Protein AF-A0A7C3DYA8-F1 (afdb_monomer_lite)

Secondary structure (DSSP, 8-state):
-HHHHHHHHHHHHHHHHHHHTT-HHHHHHHHHHHHHHHHHHHTT--HHHHHHHHHHHHHHHHHHHHHGGG---HHHHHHHHHHHHHHHHH---HHHHHHHHHHHHHHHHHHHHTTSS-HHHHHHTT--------HHHHHHHH-TTHHHHHHHHHHHHHHHHHHHHHHHTS-GGG--PPP----SHHHHHHSGGGHHHHHHHT--

Structure (mmCIF, N/CA/C/O backbone):
data_AF-A0A7C3DYA8-F1
#
_entry.id   AF-A0A7C3DYA8-F1
#
loop_
_atom_site.group_PDB
_atom_site.id
_atom_site.type_symbol
_atom_site.label_atom_id
_atom_site.label_alt_id
_atom_site.label_comp_id
_atom_site.label_asym_id
_atom_site.label_entity_id
_atom_site.label_seq_id
_atom_site.pdbx_PDB_ins_code
_atom_site.Cartn_x
_atom_site.Cartn_y
_atom_site.Cartn_z
_atom_site.occupancy
_atom_site.B_iso_or_equiv
_atom_site.auth_seq_id
_atom_site.auth_comp_id
_atom_site.auth_asym_id
_atom_site.auth_atom_id
_atom_site.pdbx_PDB_model_num
ATOM 1 N N . MET A 1 1 ? -10.056 2.856 -7.305 1.00 74.94 1 MET A N 1
ATOM 2 C CA . MET A 1 1 ? -9.500 3.544 -6.111 1.00 74.94 1 MET A CA 1
ATOM 3 C C . MET A 1 1 ? -10.396 4.628 -5.519 1.00 74.94 1 MET A C 1
ATOM 5 O O . MET A 1 1 ? -10.676 4.560 -4.329 1.00 74.94 1 MET A O 1
ATOM 9 N N . ALA A 1 2 ? -10.895 5.604 -6.291 1.00 81.31 2 ALA A N 1
ATOM 10 C CA . ALA A 1 2 ? -11.759 6.665 -5.741 1.00 81.31 2 ALA A CA 1
ATOM 11 C C . ALA A 1 2 ? -13.044 6.138 -5.065 1.00 81.31 2 ALA A C 1
ATOM 13 O O . ALA A 1 2 ? -13.476 6.685 -4.055 1.00 81.31 2 ALA A O 1
ATOM 14 N N . GLN A 1 3 ? -13.626 5.055 -5.589 1.00 85.94 3 GLN A N 1
ATOM 15 C CA . GLN A 1 3 ? -14.815 4.413 -5.019 1.00 85.94 3 GLN A CA 1
ATOM 16 C C . GLN A 1 3 ? -14.552 3.805 -3.632 1.00 85.94 3 GLN A C 1
ATOM 18 O O . GLN A 1 3 ? -15.368 4.000 -2.740 1.00 85.94 3 GLN A O 1
ATOM 23 N N . PHE A 1 4 ? -13.390 3.177 -3.406 1.00 87.50 4 PHE A N 1
ATOM 24 C CA . PHE A 1 4 ? -13.013 2.643 -2.088 1.00 87.50 4 PHE A CA 1
ATOM 25 C C . PHE A 1 4 ? -12.908 3.748 -1.037 1.00 87.50 4 PHE A C 1
ATOM 27 O O . PHE A 1 4 ? -13.445 3.619 0.056 1.00 87.50 4 PHE A O 1
ATOM 34 N N . ARG A 1 5 ? -12.304 4.887 -1.399 1.00 85.38 5 ARG A N 1
ATOM 35 C CA . ARG A 1 5 ? -12.243 6.059 -0.511 1.00 85.38 5 ARG A CA 1
ATOM 36 C C . ARG A 1 5 ? -13.627 6.652 -0.234 1.00 85.38 5 ARG A C 1
ATOM 38 O O . ARG A 1 5 ? -13.867 7.126 0.868 1.00 85.38 5 ARG A O 1
ATOM 45 N N . ARG A 1 6 ? -14.543 6.641 -1.212 1.00 89.62 6 ARG A N 1
ATOM 46 C CA . ARG A 1 6 ? -15.934 7.085 -1.003 1.00 89.62 6 ARG A CA 1
ATOM 47 C C . ARG A 1 6 ? -16.686 6.157 -0.052 1.00 89.62 6 ARG A C 1
ATOM 49 O O . ARG A 1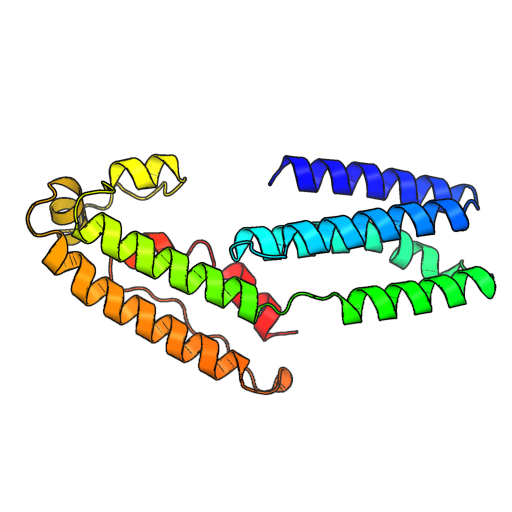 6 ? -17.346 6.662 0.847 1.00 89.62 6 ARG A O 1
ATOM 56 N N . LEU A 1 7 ? -16.545 4.842 -0.222 1.00 92.56 7 LEU A N 1
ATOM 57 C CA . LEU A 1 7 ? -17.126 3.852 0.685 1.00 92.56 7 LEU A CA 1
ATOM 58 C C . LEU A 1 7 ? -16.597 4.043 2.112 1.00 92.56 7 LEU A C 1
ATOM 60 O O . LEU A 1 7 ? -17.387 4.163 3.037 1.00 92.56 7 LEU A O 1
ATOM 64 N N . ALA A 1 8 ? -15.279 4.181 2.275 1.00 92.50 8 ALA A N 1
ATOM 65 C CA . ALA A 1 8 ? -14.662 4.401 3.582 1.00 92.50 8 ALA A CA 1
ATOM 66 C C . ALA A 1 8 ? -15.161 5.676 4.274 1.00 92.50 8 ALA A C 1
ATOM 68 O O . ALA A 1 8 ? -15.410 5.669 5.473 1.00 92.50 8 ALA A O 1
ATOM 69 N N . ARG A 1 9 ? -15.365 6.766 3.522 1.00 92.94 9 ARG A N 1
ATOM 70 C CA . ARG A 1 9 ? -15.969 7.997 4.061 1.00 92.94 9 ARG A CA 1
ATOM 71 C C . ARG A 1 9 ? -17.412 7.783 4.512 1.00 92.94 9 ARG A C 1
ATOM 73 O O . ARG A 1 9 ? -17.796 8.317 5.544 1.00 92.94 9 ARG A O 1
ATOM 80 N N . ALA A 1 10 ? -18.202 7.027 3.751 1.00 95.31 10 ALA A N 1
ATOM 81 C CA . ALA A 1 10 ? -19.572 6.708 4.138 1.00 95.31 10 ALA A CA 1
ATOM 82 C C . ALA A 1 10 ? -19.604 5.865 5.422 1.00 95.31 10 ALA A C 1
ATOM 84 O O . ALA A 1 10 ? -20.317 6.219 6.355 1.00 95.31 10 ALA A O 1
ATOM 85 N N . GLU A 1 11 ? -18.779 4.819 5.511 1.00 95.62 11 GLU A N 1
ATOM 86 C CA . GLU A 1 11 ? -18.668 3.999 6.725 1.00 95.62 11 GLU A CA 1
ATOM 87 C C . GLU A 1 11 ? -18.156 4.804 7.923 1.00 95.62 11 GLU A C 1
ATOM 89 O O . GLU A 1 11 ? -18.706 4.687 9.010 1.00 95.62 11 GLU A O 1
ATOM 94 N N . SER A 1 12 ? -17.173 5.687 7.729 1.00 95.75 12 SER A N 1
ATOM 95 C CA . SER A 1 12 ? -16.678 6.589 8.778 1.00 95.75 12 SER A CA 1
ATOM 96 C C . SER A 1 12 ? -17.799 7.464 9.362 1.00 95.75 12 SER A C 1
ATOM 98 O O . SER A 1 12 ? -17.928 7.586 10.580 1.00 95.75 12 SER A O 1
ATOM 100 N N . LEU A 1 13 ? -18.690 7.996 8.513 1.00 96.31 13 LEU A N 1
ATOM 101 C CA . LEU A 1 13 ? -19.869 8.739 8.973 1.00 96.31 13 LEU A CA 1
ATOM 102 C C . LEU A 1 13 ? -20.847 7.855 9.762 1.00 96.31 13 LEU A C 1
ATOM 104 O O . LEU A 1 13 ? -21.375 8.305 10.775 1.00 96.31 13 LEU A O 1
ATOM 108 N N . MET A 1 14 ? -21.067 6.609 9.333 1.00 97.25 14 MET A N 1
ATOM 109 C CA . MET A 1 14 ? -21.933 5.660 10.047 1.00 97.25 14 MET A CA 1
ATOM 110 C C . MET A 1 14 ? -21.340 5.238 11.399 1.00 97.25 14 MET A C 1
ATOM 112 O O . MET A 1 14 ? -22.070 5.119 12.377 1.00 97.25 14 MET A O 1
ATOM 116 N N . ILE A 1 15 ? -20.019 5.051 11.479 1.00 96.62 15 ILE A N 1
ATOM 117 C CA . ILE A 1 15 ? -19.303 4.780 12.734 1.00 96.62 15 ILE A CA 1
ATOM 118 C C . ILE A 1 15 ? -19.470 5.966 13.685 1.00 96.62 15 ILE A C 1
ATOM 120 O O . ILE A 1 15 ? -19.824 5.773 14.847 1.00 96.62 15 ILE A O 1
ATOM 124 N N . ARG A 1 16 ? -19.268 7.196 13.194 1.00 96.31 16 ARG A N 1
ATOM 125 C CA . ARG A 1 16 ? -19.446 8.414 13.995 1.00 96.31 16 ARG A CA 1
ATOM 126 C C . ARG A 1 16 ? -20.878 8.544 14.525 1.00 96.31 16 ARG A C 1
ATOM 128 O O . ARG A 1 16 ? -21.053 8.854 15.699 1.00 96.31 16 ARG A O 1
ATOM 135 N N . ASP A 1 17 ? -21.882 8.277 13.692 1.00 97.19 17 ASP A N 1
ATOM 136 C CA . ASP A 1 17 ? -23.294 8.284 14.098 1.00 97.19 17 ASP A CA 1
ATOM 137 C C . ASP A 1 17 ? -23.606 7.211 15.156 1.00 97.19 17 ASP A C 1
ATOM 139 O O . ASP A 1 17 ? -24.269 7.483 16.157 1.00 97.19 17 ASP A O 1
ATOM 143 N N . ALA A 1 18 ? -23.081 5.995 14.983 1.00 96.31 18 ALA A N 1
ATOM 144 C CA . ALA A 1 18 ? -23.252 4.916 15.950 1.00 96.31 18 ALA A CA 1
ATOM 145 C C . ALA A 1 18 ? -22.628 5.263 17.313 1.00 96.31 18 ALA A C 1
ATOM 147 O O . ALA A 1 18 ? -23.291 5.097 18.338 1.00 96.31 18 ALA A O 1
ATOM 148 N N . LEU A 1 19 ? -21.406 5.809 17.330 1.00 94.75 19 LEU A N 1
ATOM 149 C CA . LEU A 1 19 ? -20.746 6.281 18.554 1.00 94.75 19 LEU A CA 1
ATOM 150 C C . LEU A 1 19 ? -21.548 7.401 19.229 1.00 94.75 19 LEU A C 1
ATOM 152 O O . LEU A 1 19 ? -21.807 7.327 20.428 1.00 94.75 19 LEU A O 1
ATOM 156 N N . ALA A 1 20 ? -22.026 8.379 18.453 1.00 93.88 20 ALA A N 1
ATOM 157 C CA . ALA A 1 20 ? -22.841 9.476 18.970 1.00 93.88 20 ALA A CA 1
ATOM 158 C C . ALA A 1 20 ? -24.166 9.015 19.590 1.00 93.88 20 ALA A C 1
ATOM 160 O O . ALA A 1 20 ? -24.645 9.609 20.554 1.00 93.88 20 ALA A O 1
ATOM 161 N N . ALA A 1 21 ? -24.737 7.930 19.069 1.00 94.94 21 ALA A N 1
ATOM 162 C CA . ALA A 1 21 ? -25.946 7.305 19.588 1.00 94.94 21 ALA A CA 1
ATOM 163 C C . ALA A 1 21 ? -25.692 6.315 20.747 1.00 94.94 21 ALA A C 1
ATOM 165 O O . ALA A 1 21 ? -26.630 5.646 21.179 1.00 94.94 21 ALA A O 1
ATOM 166 N N . GLY A 1 22 ? -24.448 6.160 21.220 1.00 92.31 22 GLY A N 1
ATOM 167 C CA . GLY A 1 22 ? -24.083 5.178 22.250 1.00 92.31 22 GLY A CA 1
ATOM 168 C C . GLY A 1 22 ? -24.140 3.717 21.778 1.00 92.31 22 GLY A C 1
ATOM 169 O O . GLY A 1 22 ? -24.104 2.796 22.592 1.00 92.31 22 GLY A O 1
ATOM 170 N N . ARG A 1 23 ? -24.228 3.476 20.464 1.00 94.88 23 ARG A N 1
ATOM 171 C CA . ARG A 1 23 ? -24.236 2.142 19.840 1.00 94.88 23 ARG A CA 1
ATOM 172 C C . ARG A 1 23 ? -22.806 1.668 19.571 1.00 94.88 23 ARG A C 1
ATOM 174 O O . ARG A 1 23 ? -22.421 1.411 18.431 1.00 94.88 23 ARG A O 1
ATOM 181 N N . GLU A 1 24 ? -22.013 1.558 20.632 1.00 93.69 24 GLU A N 1
ATOM 182 C CA . GLU A 1 24 ? -20.583 1.224 20.553 1.00 93.69 24 GLU A CA 1
ATOM 183 C C . GLU A 1 24 ? -20.328 -0.123 19.854 1.00 93.69 24 GLU A C 1
ATOM 185 O O . GLU A 1 24 ? -19.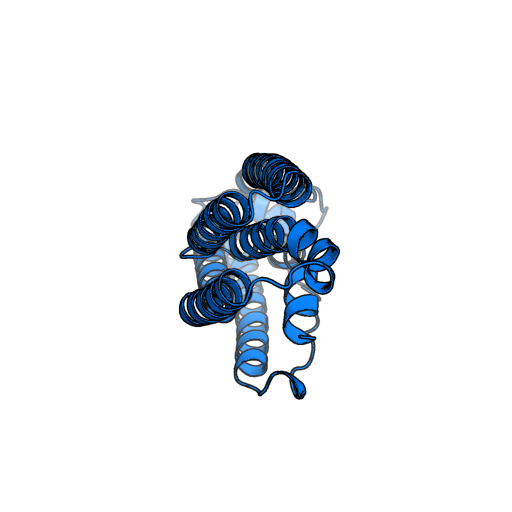464 -0.207 18.984 1.00 93.69 24 GLU A O 1
ATOM 190 N N . ASP A 1 25 ? -21.127 -1.155 20.152 1.00 92.56 25 ASP A N 1
ATOM 191 C CA . ASP A 1 25 ? -21.002 -2.478 19.519 1.00 92.56 25 ASP A CA 1
ATOM 192 C C . ASP A 1 25 ? -21.183 -2.406 17.983 1.00 92.56 25 ASP A C 1
ATOM 194 O O . ASP A 1 25 ? -20.462 -3.070 17.236 1.00 92.56 25 ASP A O 1
ATOM 198 N N . GLU A 1 26 ? -22.109 -1.572 17.488 1.00 95.62 26 GLU A N 1
ATOM 199 C CA . GLU A 1 26 ? -22.311 -1.375 16.044 1.00 95.62 26 GLU A CA 1
ATOM 200 C C . GLU A 1 26 ? -21.122 -0.642 15.412 1.00 95.62 26 GLU A C 1
ATOM 202 O O . GLU A 1 26 ? -20.641 -1.035 14.346 1.00 95.62 26 GLU A O 1
ATOM 207 N N . ALA A 1 27 ? -20.631 0.408 16.075 1.00 95.56 27 ALA A N 1
ATOM 208 C CA . ALA A 1 27 ? -19.477 1.168 15.612 1.00 95.56 27 ALA A CA 1
ATOM 209 C C . ALA A 1 27 ? -18.235 0.273 15.473 1.00 95.56 27 ALA A C 1
ATOM 211 O O . ALA A 1 27 ? -17.542 0.324 14.454 1.00 95.56 27 ALA A O 1
ATOM 212 N N . LEU A 1 28 ? -17.991 -0.590 16.464 1.00 94.25 28 LEU A N 1
ATOM 213 C CA . LEU A 1 28 ? -16.882 -1.542 16.454 1.00 94.25 28 LEU A CA 1
ATOM 214 C C . LEU A 1 28 ? -17.012 -2.582 15.341 1.00 94.25 28 LEU A C 1
ATOM 216 O O . LEU A 1 28 ? -16.029 -2.859 14.654 1.00 94.25 28 LEU A O 1
ATOM 220 N N . LEU A 1 29 ? -18.213 -3.124 15.120 1.00 95.25 29 LEU A N 1
ATOM 221 C CA . LEU A 1 29 ? -18.455 -4.089 14.046 1.00 95.25 29 LEU A CA 1
ATOM 222 C C . LEU A 1 29 ? -18.168 -3.477 12.665 1.00 95.25 29 LEU A C 1
ATOM 224 O O . LEU A 1 29 ? -17.502 -4.089 11.827 1.00 95.25 29 LEU A O 1
ATOM 228 N N . ARG A 1 30 ? -18.633 -2.243 12.434 1.00 95.75 30 ARG A N 1
ATOM 229 C CA . ARG A 1 30 ? -18.373 -1.501 11.190 1.00 95.75 30 ARG A CA 1
ATOM 230 C C . ARG A 1 30 ? -16.890 -1.210 11.004 1.00 95.75 30 ARG A C 1
ATOM 232 O O . ARG A 1 30 ? -16.358 -1.418 9.914 1.00 95.75 30 ARG A O 1
ATOM 239 N N . LEU A 1 31 ? -16.211 -0.785 12.069 1.00 94.88 31 LEU A N 1
ATOM 240 C CA . LEU A 1 31 ? -14.773 -0.551 12.039 1.00 94.88 31 LEU A CA 1
ATOM 241 C C . LEU A 1 31 ? -14.009 -1.834 11.695 1.00 94.88 31 LEU A C 1
ATOM 243 O O . LEU A 1 31 ? -13.146 -1.813 10.821 1.00 94.88 31 LEU A O 1
ATOM 247 N N . GLN A 1 32 ? -14.355 -2.964 12.312 1.00 94.69 32 GLN A N 1
ATOM 248 C CA . GLN A 1 32 ? -13.735 -4.255 12.017 1.00 94.69 32 GLN A CA 1
ATOM 249 C C . GLN A 1 32 ? -13.913 -4.666 10.550 1.00 94.69 32 GLN A C 1
ATOM 251 O O . GLN A 1 32 ? -12.960 -5.136 9.915 1.00 94.69 32 GLN A O 1
ATOM 256 N N . ALA A 1 33 ? -15.113 -4.475 9.996 1.00 94.38 33 ALA A N 1
ATOM 257 C CA . ALA A 1 33 ? -15.380 -4.739 8.587 1.00 94.38 33 ALA A CA 1
ATOM 258 C C . ALA A 1 33 ? -14.524 -3.842 7.681 1.00 94.38 33 ALA A C 1
ATOM 260 O O . ALA A 1 33 ? -13.901 -4.333 6.738 1.00 94.38 33 ALA A O 1
ATOM 261 N N . LEU A 1 34 ? -14.426 -2.548 8.002 1.00 94.44 34 LEU A N 1
ATOM 262 C CA . LEU A 1 34 ? -13.649 -1.587 7.226 1.00 94.44 34 LEU A CA 1
ATOM 263 C C . LEU A 1 34 ? -12.138 -1.854 7.296 1.00 94.44 34 LEU A C 1
ATOM 265 O O . LEU A 1 34 ? -11.465 -1.768 6.271 1.00 94.44 34 LEU A O 1
ATOM 269 N N . LEU A 1 35 ? -11.608 -2.237 8.461 1.00 93.31 35 LEU A N 1
ATOM 270 C CA . LEU A 1 35 ? -10.206 -2.643 8.615 1.00 93.31 35 LEU A CA 1
ATOM 271 C C . LEU A 1 35 ? -9.906 -3.910 7.809 1.00 93.31 35 LEU A C 1
ATOM 273 O O . LEU A 1 35 ? -8.917 -3.962 7.080 1.00 93.31 35 LEU A O 1
ATOM 277 N N . SER A 1 36 ? -10.799 -4.898 7.851 1.00 92.56 36 SER A N 1
ATOM 278 C CA . SER A 1 36 ? -10.652 -6.127 7.062 1.00 92.56 36 SER A CA 1
ATOM 279 C C . SER A 1 36 ? -10.702 -5.859 5.559 1.00 92.56 36 SER A C 1
ATOM 281 O O . SER A 1 36 ? -9.889 -6.393 4.809 1.00 92.56 36 SER A O 1
ATOM 283 N N . PHE A 1 37 ? -11.607 -4.984 5.121 1.00 92.62 37 PHE A N 1
ATOM 284 C CA . PHE A 1 37 ? -11.662 -4.515 3.741 1.00 92.62 37 PHE A CA 1
ATOM 285 C C . PHE A 1 37 ? -10.388 -3.758 3.344 1.00 92.62 37 PHE A C 1
ATOM 287 O O . PHE A 1 37 ? -9.878 -3.932 2.240 1.00 92.62 37 PHE A O 1
ATOM 294 N N . SER A 1 38 ? -9.837 -2.951 4.252 1.00 92.44 38 SER A N 1
ATOM 295 C CA . SER A 1 38 ? -8.587 -2.233 4.013 1.00 92.44 38 SER A CA 1
ATOM 296 C C . SER A 1 38 ? -7.418 -3.192 3.765 1.00 92.44 38 SER A C 1
ATOM 298 O O . SER A 1 38 ? -6.691 -2.998 2.794 1.00 92.44 38 SER A O 1
ATOM 300 N N . GLU A 1 39 ? -7.301 -4.275 4.543 1.00 91.50 39 GLU A N 1
ATOM 301 C CA . GLU A 1 39 ? -6.265 -5.299 4.344 1.00 91.50 39 GLU A CA 1
ATOM 302 C C . GLU A 1 39 ? -6.451 -6.071 3.034 1.00 91.50 39 GLU A C 1
ATOM 304 O O . GLU A 1 39 ? -5.474 -6.342 2.336 1.00 91.50 39 GLU A O 1
ATOM 309 N N . GLN A 1 40 ? -7.696 -6.360 2.640 1.00 90.62 40 GLN A N 1
ATOM 310 C CA . GLN A 1 40 ? -7.988 -6.972 1.339 1.00 90.62 40 GLN A CA 1
ATOM 311 C C . GLN A 1 40 ? -7.540 -6.091 0.169 1.00 90.62 40 GLN A C 1
ATOM 313 O O . GLN A 1 40 ? -7.074 -6.612 -0.837 1.00 90.62 40 GLN A O 1
ATOM 318 N N . ILE A 1 41 ? -7.645 -4.762 0.292 1.00 90.00 41 ILE A N 1
ATOM 319 C CA . ILE A 1 41 ? -7.113 -3.844 -0.723 1.00 90.00 41 ILE A CA 1
ATOM 320 C C . ILE A 1 41 ? -5.578 -3.895 -0.743 1.00 90.00 41 ILE A C 1
ATOM 322 O O . ILE A 1 41 ? -4.992 -3.800 -1.818 1.00 90.00 41 ILE A O 1
ATOM 326 N N . ARG A 1 42 ? -4.916 -4.008 0.419 1.00 88.25 42 ARG A N 1
ATOM 327 C CA . ARG A 1 42 ? -3.442 -4.031 0.505 1.00 88.25 42 ARG A CA 1
ATOM 328 C C . ARG A 1 42 ? -2.840 -5.334 -0.015 1.00 88.25 42 ARG A C 1
ATOM 330 O O . ARG A 1 42 ? -1.761 -5.306 -0.604 1.00 88.25 42 ARG A O 1
ATOM 337 N N . THR A 1 43 ? -3.510 -6.453 0.230 1.00 84.56 43 THR A N 1
ATOM 338 C CA . THR A 1 43 ? -3.023 -7.790 -0.120 1.00 84.56 43 THR A CA 1
ATOM 339 C C . THR A 1 43 ? -2.943 -7.953 -1.636 1.00 84.56 43 THR A C 1
ATOM 341 O O . THR A 1 43 ? -3.857 -7.566 -2.355 1.00 84.56 43 THR A O 1
ATOM 344 N N . GLU A 1 44 ? -1.826 -8.507 -2.121 1.00 76.00 44 GLU A N 1
ATOM 345 C CA . GLU A 1 44 ? -1.559 -8.793 -3.547 1.00 76.00 44 GLU A CA 1
ATOM 346 C C . GLU A 1 44 ? -1.614 -7.579 -4.499 1.00 76.00 44 GLU A C 1
ATOM 348 O O . GLU A 1 44 ? -1.470 -7.720 -5.713 1.00 76.00 44 GLU A O 1
ATOM 353 N N . GLY A 1 45 ? -1.757 -6.369 -3.960 1.00 80.06 45 GLY A N 1
ATOM 354 C CA . GLY A 1 45 ? -1.779 -5.132 -4.722 1.00 80.06 45 GLY A CA 1
ATOM 355 C C . GLY A 1 45 ? -0.396 -4.505 -4.921 1.00 80.06 45 GLY A C 1
ATOM 356 O O . GLY A 1 45 ? 0.553 -4.734 -4.172 1.00 80.06 45 GLY A O 1
ATOM 357 N N . THR A 1 46 ? -0.308 -3.643 -5.931 1.00 85.25 46 THR A N 1
ATOM 358 C CA . THR A 1 46 ? 0.819 -2.718 -6.142 1.00 85.25 46 THR A CA 1
ATOM 359 C C . THR A 1 46 ? 0.848 -1.615 -5.079 1.00 85.25 46 THR A C 1
ATOM 361 O O . THR A 1 46 ? -0.092 -1.476 -4.290 1.00 85.25 46 THR A O 1
ATOM 364 N N . LEU A 1 47 ? 1.882 -0.768 -5.055 1.00 84.25 47 LEU A N 1
ATOM 365 C CA . LEU A 1 47 ? 2.049 0.226 -3.985 1.00 84.25 47 LEU A CA 1
ATOM 366 C C . LEU A 1 47 ? 0.850 1.184 -3.859 1.00 84.25 47 L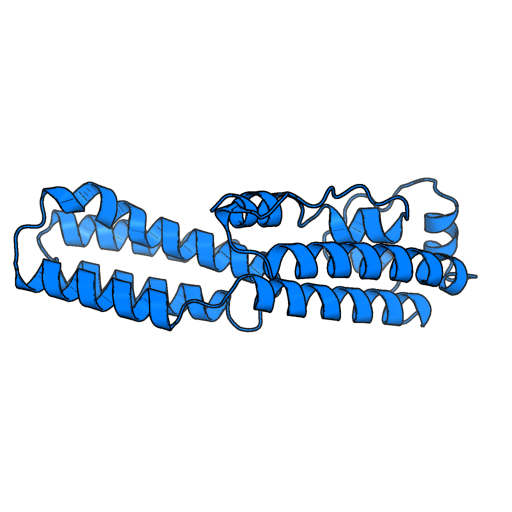EU A C 1
ATOM 368 O O . LEU A 1 47 ? 0.468 1.574 -2.756 1.00 84.25 47 LEU A O 1
ATOM 372 N N . ILE A 1 48 ? 0.194 1.519 -4.974 1.00 83.75 48 ILE A N 1
ATOM 373 C CA . ILE A 1 48 ? -1.015 2.356 -4.959 1.00 83.75 48 ILE A CA 1
ATOM 374 C C . ILE A 1 48 ? -2.182 1.693 -4.211 1.00 83.75 48 ILE A C 1
ATOM 376 O O . ILE A 1 48 ? -2.938 2.379 -3.523 1.00 83.75 48 ILE A O 1
ATOM 380 N N . HIS A 1 49 ? -2.332 0.371 -4.318 1.00 87.81 49 HIS A N 1
ATOM 381 C CA . HIS A 1 49 ? -3.361 -0.382 -3.603 1.00 87.81 49 HIS A CA 1
ATOM 382 C C . HIS A 1 49 ? -3.060 -0.371 -2.109 1.00 87.81 49 HIS A C 1
ATOM 384 O O . HIS A 1 49 ? -3.924 -0.003 -1.313 1.00 87.81 49 HIS A O 1
ATOM 390 N N . TYR A 1 50 ? -1.803 -0.641 -1.752 1.00 88.81 50 TYR A N 1
ATOM 391 C CA . TYR A 1 50 ? -1.327 -0.554 -0.379 1.00 88.81 50 TYR A CA 1
ATOM 392 C C . TYR A 1 50 ? -1.673 0.806 0.258 1.00 88.81 50 TYR A C 1
ATOM 394 O O . TYR A 1 50 ? -2.367 0.864 1.275 1.00 88.81 50 TYR A O 1
ATOM 402 N N . MET A 1 51 ? -1.315 1.914 -0.403 1.00 86.19 51 MET A N 1
ATOM 403 C CA . MET A 1 51 ? -1.636 3.269 0.068 1.00 86.19 51 MET A CA 1
ATOM 404 C C . MET A 1 51 ? -3.138 3.531 0.197 1.00 86.19 51 MET A C 1
ATOM 406 O O . MET A 1 51 ? -3.578 4.258 1.088 1.00 86.19 51 MET A O 1
ATOM 410 N N . VAL A 1 52 ? -3.949 3.006 -0.724 1.00 89.38 52 VAL A N 1
ATOM 411 C CA . VAL A 1 52 ? -5.405 3.162 -0.644 1.00 89.38 52 VAL A CA 1
ATOM 412 C C . VAL A 1 52 ? -5.951 2.399 0.555 1.00 89.38 52 VAL A C 1
ATOM 414 O O . VAL A 1 52 ? -6.790 2.956 1.255 1.00 89.38 52 VAL A O 1
ATOM 417 N N . GLY A 1 53 ? -5.452 1.196 0.837 1.00 90.50 53 GLY A N 1
ATOM 418 C CA . GLY A 1 53 ? -5.787 0.463 2.055 1.00 90.50 53 GLY A CA 1
ATOM 419 C C . GLY A 1 53 ? -5.399 1.232 3.323 1.00 90.50 53 GLY A C 1
ATOM 420 O O . GLY A 1 53 ? -6.208 1.335 4.238 1.00 90.50 53 GLY A O 1
ATOM 421 N N . VAL A 1 54 ? -4.210 1.846 3.371 1.00 89.12 54 VAL A N 1
ATOM 422 C CA . VAL A 1 54 ? -3.807 2.744 4.479 1.00 89.12 54 VAL A CA 1
ATOM 423 C C . VAL A 1 54 ? -4.784 3.912 4.634 1.00 89.12 54 VAL A C 1
ATOM 425 O O . VAL A 1 54 ? -5.294 4.168 5.719 1.00 89.12 54 VAL A O 1
ATOM 428 N N . ALA A 1 55 ? -5.136 4.591 3.542 1.00 90.00 55 ALA A N 1
ATOM 429 C CA . ALA A 1 55 ? -6.094 5.693 3.606 1.00 90.00 55 ALA A CA 1
ATOM 430 C C . ALA A 1 55 ? -7.496 5.244 4.068 1.00 90.00 55 ALA A C 1
ATOM 432 O O . ALA A 1 55 ? -8.183 5.988 4.763 1.00 90.00 55 ALA A O 1
ATOM 433 N N . VAL A 1 56 ? -7.941 4.049 3.668 1.00 92.94 56 VAL A N 1
ATOM 434 C CA . VAL A 1 56 ? -9.239 3.483 4.068 1.00 92.94 56 VAL A CA 1
ATOM 435 C C . VAL A 1 56 ? -9.266 3.158 5.563 1.00 92.94 56 VAL A C 1
ATOM 437 O O . VAL A 1 56 ? -10.244 3.509 6.221 1.00 92.94 56 VAL A O 1
ATOM 440 N N . SER A 1 57 ? -8.210 2.545 6.110 1.00 92.38 57 SER A N 1
ATOM 441 C CA . SER A 1 57 ? -8.133 2.264 7.550 1.00 92.38 57 SER A CA 1
ATOM 442 C C . SER A 1 57 ? -8.084 3.546 8.377 1.00 92.38 57 SER A C 1
ATOM 444 O O . SER A 1 57 ? -8.801 3.658 9.366 1.00 92.38 57 SER A O 1
ATOM 446 N N . GLU A 1 58 ? -7.302 4.539 7.944 1.00 91.69 58 GLU A N 1
ATOM 447 C CA . GLU A 1 58 ? -7.183 5.827 8.637 1.00 91.69 58 GLU A CA 1
ATOM 448 C C . GLU A 1 58 ? -8.526 6.563 8.724 1.00 91.69 58 GLU A C 1
ATOM 450 O O . GLU A 1 58 ? -8.896 7.041 9.795 1.00 91.69 58 GLU A O 1
ATOM 455 N N . LEU A 1 59 ? -9.304 6.577 7.636 1.00 91.69 59 LEU A N 1
ATOM 456 C CA . LEU A 1 59 ? -10.656 7.149 7.631 1.00 91.69 59 LEU A CA 1
ATOM 457 C C . LEU A 1 59 ? -11.611 6.421 8.588 1.00 91.69 59 LEU A C 1
ATOM 459 O O . LEU A 1 59 ? -12.492 7.047 9.175 1.00 91.69 59 LEU A O 1
ATOM 463 N N . GLY A 1 60 ? -11.462 5.103 8.729 1.00 90.94 60 GLY A N 1
ATOM 464 C CA . GLY A 1 60 ? -12.253 4.307 9.666 1.00 90.94 60 GLY A CA 1
ATOM 465 C C . GLY A 1 60 ? -11.905 4.577 11.127 1.00 90.94 60 GLY A C 1
ATOM 466 O O . GLY A 1 60 ? -12.792 4.614 11.975 1.00 90.94 60 GLY A O 1
ATOM 467 N N . LEU A 1 61 ? -10.620 4.782 11.417 1.00 92.69 61 LEU A N 1
ATOM 468 C CA . LEU A 1 61 ? -10.114 5.019 12.770 1.00 92.69 61 LEU A CA 1
ATOM 469 C C . LEU A 1 61 ? -10.333 6.458 13.255 1.00 92.69 61 LEU A C 1
ATOM 471 O O . LEU A 1 61 ? -10.332 6.689 14.462 1.00 92.69 61 LEU A O 1
ATOM 475 N N . GLU A 1 62 ? -10.525 7.421 12.352 1.00 93.75 62 GLU A N 1
ATOM 476 C CA . GLU A 1 62 ? -10.706 8.839 12.690 1.00 93.75 62 GLU A CA 1
ATOM 477 C C . GLU A 1 62 ? -11.840 9.086 13.714 1.00 93.75 62 GLU A C 1
ATOM 479 O O . GLU A 1 62 ? -11.538 9.641 14.775 1.00 93.75 62 GLU A O 1
ATOM 484 N N . PRO A 1 63 ? -13.090 8.610 13.517 1.00 92.00 63 PRO A N 1
ATOM 485 C CA . PRO A 1 63 ? -14.151 8.778 14.515 1.00 92.00 63 PRO A CA 1
ATOM 486 C C . PRO A 1 63 ? -13.814 8.138 15.861 1.00 92.00 63 PRO A C 1
ATOM 488 O O . PRO A 1 63 ? -14.135 8.685 16.913 1.00 92.00 63 PRO A O 1
ATOM 491 N N . LEU A 1 64 ? -13.141 6.986 15.845 1.00 91.19 64 LEU A N 1
ATOM 492 C CA . LEU A 1 64 ? -12.754 6.307 17.073 1.00 91.19 64 LEU A CA 1
ATOM 493 C C . LEU A 1 64 ? -11.738 7.137 17.866 1.00 91.19 64 LEU A C 1
ATOM 495 O O . LEU A 1 64 ? -11.875 7.247 19.077 1.00 91.19 64 LEU A O 1
ATOM 499 N N . ARG A 1 65 ? -10.743 7.746 17.207 1.00 91.56 65 ARG A N 1
ATOM 500 C CA . ARG A 1 65 ? -9.741 8.601 17.872 1.00 91.56 65 ARG A CA 1
ATOM 501 C C . ARG A 1 65 ? -10.380 9.817 18.544 1.00 91.56 65 ARG A C 1
ATOM 503 O O . ARG A 1 65 ? -9.967 10.183 19.640 1.00 91.56 65 ARG A O 1
ATOM 510 N N . GLU A 1 66 ? -11.390 10.412 17.914 1.00 92.50 66 GLU A N 1
ATOM 511 C CA . GLU A 1 66 ? -12.151 11.540 18.472 1.00 92.50 66 GLU A CA 1
ATOM 512 C C . GLU A 1 66 ? -12.952 11.141 19.721 1.00 92.50 66 GLU A C 1
ATOM 514 O O . GLU A 1 66 ? -13.032 11.897 20.691 1.00 92.50 66 GLU A O 1
ATOM 519 N N . TRP A 1 67 ? -13.541 9.945 19.701 1.00 91.94 67 TRP A N 1
ATOM 520 C CA . TRP A 1 67 ? -14.432 9.458 20.755 1.00 91.94 67 TRP A CA 1
ATOM 521 C C . TRP A 1 67 ? -13.724 8.652 21.844 1.00 91.94 67 TRP A C 1
ATOM 523 O O . TRP A 1 67 ? -14.294 8.473 22.917 1.00 91.94 67 TRP A O 1
ATOM 533 N N . LEU A 1 68 ? -12.478 8.221 21.625 1.00 90.69 68 LEU A N 1
ATOM 534 C CA . LEU A 1 68 ? -11.715 7.378 22.550 1.00 90.69 68 LEU A CA 1
ATOM 535 C C . LEU A 1 68 ? -11.725 7.882 24.009 1.00 90.69 68 LEU A C 1
ATOM 537 O O . LEU A 1 68 ? -11.938 7.055 24.891 1.00 90.69 68 LEU A O 1
ATOM 541 N N . PRO A 1 69 ? -11.577 9.193 24.309 1.00 91.75 69 PRO A N 1
ATOM 542 C CA . PRO A 1 69 ? -11.617 9.682 25.694 1.00 91.75 69 PRO A CA 1
ATOM 543 C C . PRO A 1 69 ? -12.970 9.483 26.397 1.00 91.75 69 PRO A C 1
ATOM 545 O O . PRO A 1 69 ? -13.043 9.491 27.625 1.00 91.75 69 PRO A O 1
ATOM 548 N N . GLN A 1 70 ? -14.049 9.342 25.627 1.00 90.56 70 GLN A N 1
ATOM 549 C CA . GLN A 1 70 ? -15.424 9.222 26.116 1.00 90.56 70 GLN A CA 1
ATOM 550 C C . GLN A 1 70 ? -15.838 7.756 26.312 1.00 90.56 70 GLN A C 1
ATOM 552 O O . GLN A 1 70 ? -16.799 7.485 27.030 1.00 90.56 70 GLN A O 1
ATOM 557 N N . LEU A 1 71 ? -15.100 6.809 25.725 1.00 88.62 71 LEU A N 1
ATOM 558 C CA . LEU A 1 71 ? -15.352 5.377 25.863 1.00 88.62 71 LEU A CA 1
ATOM 559 C C . LEU A 1 71 ? -14.851 4.886 27.226 1.00 88.62 71 LEU A C 1
ATOM 561 O O . LEU A 1 71 ? -13.652 4.855 27.486 1.00 88.62 71 LEU A O 1
ATOM 565 N N . GLN A 1 72 ? -15.780 4.500 28.102 1.00 88.00 72 GLN A N 1
ATOM 566 C CA . GLN A 1 72 ? -15.475 4.044 29.471 1.00 88.00 72 GLN A CA 1
ATOM 567 C C . GLN A 1 72 ? -15.889 2.589 29.729 1.00 88.00 72 GLN A C 1
ATOM 569 O O . GLN A 1 72 ? -15.544 2.015 30.759 1.00 88.00 72 GLN A O 1
ATOM 574 N N . SER A 1 73 ? -16.636 1.980 28.806 1.00 90.94 73 SER A N 1
ATOM 575 C CA . SER A 1 73 ? -17.091 0.595 28.921 1.00 90.94 73 SER A CA 1
ATOM 576 C C . SER A 1 73 ? -15.895 -0.370 28.866 1.00 90.94 73 SER A C 1
ATOM 578 O O . SER A 1 73 ? -15.214 -0.419 27.838 1.00 90.94 73 SER A O 1
ATOM 580 N N . PRO A 1 74 ? -15.649 -1.189 29.912 1.00 92.56 74 PRO A N 1
ATOM 581 C CA . PRO A 1 74 ? -14.555 -2.163 29.902 1.00 92.56 74 PRO A CA 1
ATOM 582 C C . PRO A 1 74 ? -14.658 -3.142 28.729 1.00 92.56 74 PRO A C 1
ATOM 584 O O . PRO A 1 74 ? -13.673 -3.393 28.046 1.00 92.56 74 PRO A O 1
ATOM 587 N N . LYS A 1 75 ? -15.878 -3.603 28.419 1.00 92.69 75 LYS A N 1
ATOM 588 C CA . LYS A 1 75 ? -16.156 -4.480 27.271 1.00 92.69 75 LYS A CA 1
ATOM 589 C C . LYS A 1 75 ? -15.721 -3.836 25.950 1.00 92.69 75 LYS A C 1
ATOM 591 O O . LYS A 1 75 ? -15.132 -4.500 25.102 1.00 92.69 75 LYS A O 1
ATOM 596 N N . THR A 1 76 ? -16.022 -2.552 25.774 1.00 91.19 76 THR A N 1
ATOM 597 C CA . THR A 1 76 ? -15.699 -1.797 24.556 1.00 91.19 76 THR A CA 1
ATOM 598 C C . THR A 1 76 ? -14.194 -1.593 24.427 1.00 91.19 76 THR A C 1
ATOM 600 O O . THR A 1 76 ? -13.635 -1.795 23.352 1.00 91.19 76 THR A O 1
ATOM 603 N N . LEU A 1 77 ? -13.518 -1.256 25.527 1.00 93.12 77 LEU A N 1
ATOM 604 C CA . LEU A 1 77 ? -12.063 -1.116 25.560 1.00 93.12 77 LEU A CA 1
ATOM 605 C C . LEU A 1 77 ? -11.357 -2.451 25.274 1.00 93.12 77 LEU A C 1
ATOM 607 O O . LEU A 1 77 ? -10.425 -2.483 24.470 1.00 93.12 77 LEU A O 1
ATOM 611 N N . ASP A 1 78 ? -11.837 -3.559 25.842 1.00 94.75 78 ASP A N 1
ATOM 612 C CA . ASP A 1 78 ? -11.312 -4.899 25.556 1.00 94.75 78 ASP A CA 1
ATOM 613 C C . ASP A 1 78 ? -11.488 -5.271 24.078 1.00 94.75 78 ASP A C 1
ATOM 615 O O . ASP A 1 78 ? -10.562 -5.787 23.444 1.00 94.75 78 ASP A O 1
ATOM 619 N N . ALA A 1 79 ? -12.651 -4.963 23.497 1.00 93.12 79 ALA A N 1
ATOM 620 C CA . ALA A 1 79 ? -12.915 -5.193 22.081 1.00 93.12 79 ALA A CA 1
ATOM 621 C C . ALA A 1 79 ? -12.009 -4.343 21.174 1.00 93.12 79 ALA A C 1
ATOM 623 O O . ALA A 1 79 ? -11.530 -4.836 20.154 1.00 93.12 79 ALA A O 1
ATOM 624 N N . LEU A 1 80 ? -11.709 -3.100 21.560 1.00 92.50 80 LEU A N 1
ATOM 625 C CA . LEU A 1 80 ? -10.758 -2.243 20.849 1.00 92.50 80 LEU A CA 1
ATOM 626 C C . LEU A 1 80 ? -9.333 -2.791 20.889 1.00 92.50 80 LEU A C 1
ATOM 628 O O . LEU A 1 80 ? -8.650 -2.801 19.866 1.00 92.50 80 LEU A O 1
ATOM 632 N N . VAL A 1 81 ? -8.888 -3.285 22.045 1.00 93.75 81 VAL A N 1
ATOM 633 C CA . VAL A 1 81 ? -7.572 -3.924 22.176 1.00 93.75 81 VAL A CA 1
ATOM 634 C C . VAL A 1 81 ? -7.505 -5.197 21.334 1.00 93.75 81 VAL A C 1
ATOM 636 O O . VAL A 1 81 ? -6.503 -5.431 20.656 1.00 93.75 81 VAL A O 1
ATOM 639 N N . ALA A 1 82 ? -8.560 -6.015 21.346 1.00 93.81 82 ALA A N 1
ATOM 640 C CA . ALA A 1 82 ? -8.642 -7.208 20.511 1.00 93.81 82 ALA A CA 1
ATOM 641 C C . ALA A 1 82 ? -8.581 -6.854 19.018 1.00 93.81 82 ALA A C 1
ATOM 643 O O . ALA A 1 82 ? -7.816 -7.469 18.277 1.00 93.81 82 ALA A O 1
ATOM 644 N N . LEU A 1 83 ? -9.317 -5.821 18.601 1.00 92.19 83 LEU A N 1
ATOM 645 C CA . LEU A 1 83 ? -9.322 -5.338 17.226 1.00 92.19 83 LEU A CA 1
ATOM 646 C C . LEU A 1 83 ? -7.951 -4.813 16.790 1.00 92.19 83 LEU A C 1
ATOM 648 O O . LEU A 1 83 ? -7.500 -5.130 15.694 1.00 92.19 83 LEU A O 1
ATOM 652 N N . ALA A 1 84 ? -7.272 -4.048 17.648 1.00 91.06 84 ALA A N 1
ATOM 653 C CA . ALA A 1 84 ? -5.928 -3.551 17.370 1.00 91.06 84 ALA A CA 1
ATOM 654 C C . ALA A 1 84 ? -4.929 -4.703 17.198 1.00 91.06 84 ALA A C 1
ATOM 656 O O . ALA A 1 84 ? -4.172 -4.725 16.235 1.00 91.06 84 ALA A O 1
ATOM 657 N N . ARG A 1 85 ? -4.962 -5.706 18.086 1.00 92.56 85 ARG A N 1
ATOM 658 C CA . ARG A 1 85 ? -4.096 -6.894 17.979 1.00 92.56 85 ARG A CA 1
ATOM 659 C C . ARG A 1 85 ? -4.341 -7.674 16.693 1.00 92.56 85 ARG A C 1
ATOM 661 O O . ARG A 1 85 ? -3.388 -8.108 16.057 1.00 92.56 85 ARG A O 1
ATOM 668 N N . ASP A 1 86 ? -5.602 -7.860 16.329 1.00 91.06 86 ASP A N 1
ATOM 669 C CA . ASP A 1 86 ? -5.987 -8.552 15.102 1.00 91.06 86 ASP A CA 1
ATOM 670 C C . ASP A 1 86 ? -5.557 -7.768 13.847 1.00 91.06 86 ASP A C 1
ATOM 672 O O . ASP A 1 86 ? -5.012 -8.350 12.910 1.00 91.06 86 ASP A O 1
ATOM 676 N N . ALA A 1 87 ? -5.707 -6.440 13.848 1.00 87.75 87 ALA A N 1
ATOM 677 C CA . ALA A 1 87 ? -5.223 -5.586 12.764 1.00 87.75 87 ALA A CA 1
ATOM 678 C C . ALA A 1 87 ? -3.693 -5.663 12.605 1.00 87.75 87 ALA A C 1
ATOM 680 O O . ALA A 1 87 ? -3.211 -5.846 11.490 1.00 87.75 87 ALA A O 1
ATOM 681 N N . GLU A 1 88 ? -2.939 -5.613 13.706 1.00 86.75 88 GLU A N 1
ATOM 682 C CA . GLU A 1 88 ? -1.476 -5.765 13.692 1.00 86.75 88 GLU A CA 1
ATOM 683 C C . GLU A 1 88 ? -1.039 -7.144 13.174 1.00 86.75 88 GLU A C 1
ATOM 685 O O . GLU A 1 88 ? -0.079 -7.253 12.415 1.00 86.75 88 GLU A O 1
ATOM 690 N N . GLN A 1 89 ? -1.756 -8.214 13.533 1.00 88.25 89 GLN A N 1
ATOM 691 C CA . GLN A 1 89 ? -1.453 -9.568 13.051 1.00 88.25 89 GLN A CA 1
ATOM 692 C C . GLN A 1 89 ? -1.713 -9.741 11.553 1.00 88.25 89 GLN A C 1
ATOM 694 O O . GLN A 1 89 ? -0.995 -10.486 10.886 1.00 88.25 89 GLN A O 1
ATOM 699 N N . ARG A 1 90 ? -2.749 -9.081 11.028 1.00 85.12 90 ARG A N 1
ATOM 700 C CA . ARG A 1 90 ? -3.137 -9.156 9.612 1.00 85.12 90 ARG A CA 1
ATOM 701 C C . ARG A 1 90 ? -2.419 -8.138 8.732 1.00 85.12 90 ARG A C 1
ATOM 703 O O . ARG A 1 90 ? -2.574 -8.196 7.515 1.00 85.12 90 ARG A O 1
ATOM 710 N N . HIS A 1 91 ? -1.643 -7.239 9.330 1.00 82.50 91 HIS A N 1
ATOM 711 C CA . HIS A 1 91 ? -0.985 -6.146 8.639 1.00 82.50 91 HIS A CA 1
ATOM 712 C C . HIS A 1 91 ? -0.066 -6.650 7.519 1.00 82.50 91 HIS A C 1
ATOM 714 O O . HIS A 1 91 ? 0.966 -7.289 7.751 1.00 82.50 91 HIS A O 1
ATOM 720 N N . THR A 1 92 ? -0.415 -6.306 6.280 1.00 81.88 92 THR A N 1
ATOM 721 C CA . THR A 1 92 ? 0.458 -6.565 5.131 1.00 81.88 92 THR A CA 1
ATOM 722 C C . THR A 1 92 ? 1.694 -5.661 5.209 1.00 81.88 92 THR A C 1
ATOM 724 O O . THR A 1 92 ? 1.542 -4.444 5.229 1.00 81.88 92 THR A O 1
ATOM 727 N N . PRO A 1 93 ? 2.936 -6.179 5.201 1.00 84.12 93 PRO A N 1
ATOM 728 C CA . PRO A 1 93 ? 4.117 -5.323 5.252 1.00 84.12 93 PRO A CA 1
ATOM 729 C C . PRO A 1 93 ? 4.310 -4.558 3.934 1.00 84.12 93 PRO A C 1
ATOM 731 O O . PRO A 1 93 ? 4.234 -5.149 2.856 1.00 84.12 93 PRO A O 1
ATOM 734 N N . VAL A 1 94 ? 4.683 -3.273 4.009 1.00 83.88 94 VAL A N 1
ATOM 735 C CA . VAL A 1 94 ? 4.999 -2.407 2.845 1.00 83.88 94 VAL A CA 1
ATOM 736 C C . VAL A 1 94 ? 5.941 -3.090 1.848 1.00 83.88 94 VAL A C 1
ATOM 738 O O . VAL A 1 94 ? 5.772 -2.982 0.634 1.00 83.88 94 VAL A O 1
ATOM 741 N N . ARG A 1 95 ? 6.928 -3.843 2.354 1.00 85.94 95 ARG A N 1
ATOM 742 C CA . ARG A 1 95 ? 7.899 -4.591 1.540 1.00 85.94 95 ARG A CA 1
ATOM 743 C C . ARG A 1 95 ? 7.225 -5.553 0.559 1.00 85.94 95 ARG A C 1
ATOM 745 O O . ARG A 1 95 ? 7.733 -5.724 -0.547 1.00 85.94 95 ARG A O 1
ATOM 752 N N . ALA A 1 96 ? 6.096 -6.160 0.925 1.00 87.31 96 ALA A N 1
ATOM 753 C CA . ALA A 1 96 ? 5.352 -7.037 0.026 1.00 87.31 96 ALA A CA 1
ATOM 754 C C . ALA A 1 96 ? 4.775 -6.250 -1.161 1.00 87.31 96 ALA A C 1
ATOM 756 O O . ALA A 1 96 ? 4.978 -6.647 -2.305 1.00 87.31 96 ALA A O 1
ATOM 757 N N . ALA A 1 97 ? 4.163 -5.089 -0.910 1.00 87.62 97 ALA A N 1
ATOM 758 C CA . ALA A 1 97 ? 3.651 -4.216 -1.968 1.00 87.62 97 ALA A CA 1
ATOM 759 C C . ALA A 1 97 ? 4.775 -3.679 -2.875 1.00 87.62 97 ALA A C 1
ATOM 761 O O . ALA A 1 97 ? 4.635 -3.671 -4.095 1.00 87.62 97 ALA A O 1
ATOM 762 N N . LEU A 1 98 ? 5.925 -3.307 -2.300 1.00 87.56 98 LEU A N 1
ATOM 763 C CA . LEU A 1 98 ? 7.111 -2.899 -3.067 1.00 87.56 98 LEU A CA 1
ATOM 764 C C . LEU A 1 98 ? 7.684 -4.037 -3.915 1.00 87.56 98 LEU A C 1
ATOM 766 O O . LEU A 1 98 ? 8.181 -3.802 -5.011 1.00 87.56 98 LEU A O 1
ATOM 770 N N . THR A 1 99 ? 7.600 -5.274 -3.428 1.00 90.38 99 THR A N 1
ATOM 771 C CA . THR A 1 99 ? 8.012 -6.459 -4.189 1.00 90.38 99 THR A CA 1
ATOM 772 C C . THR A 1 99 ? 7.104 -6.670 -5.400 1.00 90.38 99 THR A C 1
ATOM 774 O O . THR A 1 99 ? 7.595 -6.927 -6.497 1.00 90.38 99 THR A O 1
ATOM 777 N N . GLN A 1 100 ? 5.788 -6.514 -5.231 1.00 90.12 100 GLN A N 1
ATOM 778 C CA . GLN A 1 100 ? 4.842 -6.577 -6.349 1.00 90.12 100 GLN A CA 1
ATOM 779 C C . GLN A 1 100 ? 5.084 -5.450 -7.358 1.00 90.12 100 GLN A C 1
ATOM 781 O O . GLN A 1 100 ? 5.107 -5.695 -8.563 1.00 90.12 100 GLN A O 1
ATOM 786 N N . GLU A 1 101 ? 5.338 -4.232 -6.873 1.00 88.25 101 GLU A N 1
ATOM 787 C CA . GLU A 1 101 ? 5.681 -3.086 -7.720 1.00 88.25 101 GLU A CA 1
ATOM 788 C C . GLU A 1 101 ? 6.947 -3.351 -8.542 1.00 88.25 101 GLU A C 1
ATOM 790 O O . GLU A 1 101 ? 6.955 -3.144 -9.755 1.00 88.25 101 GLU A O 1
ATOM 795 N N . TYR A 1 102 ? 7.988 -3.889 -7.901 1.00 91.62 102 TYR A N 1
ATOM 796 C CA . TYR A 1 102 ? 9.231 -4.272 -8.560 1.00 91.62 102 TYR A CA 1
ATOM 797 C C . TYR A 1 102 ? 8.983 -5.236 -9.725 1.00 91.62 102 TYR A C 1
ATOM 799 O O . TYR A 1 102 ? 9.417 -4.983 -10.852 1.00 91.62 102 TYR A O 1
ATOM 807 N N . TYR A 1 103 ? 8.243 -6.324 -9.490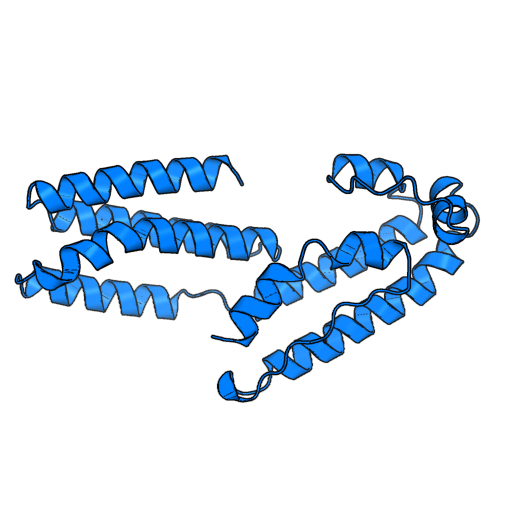 1.00 92.44 103 TYR A N 1
ATOM 808 C CA . TYR A 1 103 ? 7.954 -7.305 -10.538 1.00 92.44 103 TYR A CA 1
ATOM 809 C C . TYR A 1 103 ? 7.053 -6.750 -11.643 1.00 92.44 103 TYR A C 1
ATOM 811 O O . TYR A 1 103 ? 7.278 -7.064 -12.816 1.00 92.44 103 TYR A O 1
ATOM 819 N N . LEU A 1 104 ? 6.091 -5.886 -11.308 1.00 89.44 104 LEU A N 1
ATOM 820 C CA . LEU A 1 104 ? 5.294 -5.173 -12.305 1.00 89.44 104 LEU A CA 1
ATOM 821 C C . LEU A 1 104 ? 6.181 -4.293 -13.194 1.00 89.44 104 LEU A C 1
ATOM 823 O O . LEU A 1 104 ? 6.036 -4.304 -14.420 1.00 89.44 104 LEU A O 1
ATOM 827 N N . GLY A 1 105 ? 7.134 -3.567 -12.609 1.00 89.31 105 GLY A N 1
ATOM 828 C CA . GLY A 1 105 ? 8.081 -2.760 -13.369 1.00 89.31 105 GLY A CA 1
ATOM 829 C C . GLY A 1 105 ? 8.989 -3.603 -14.260 1.00 89.31 105 GLY A C 1
ATOM 830 O O . GLY A 1 105 ? 9.182 -3.247 -15.424 1.00 89.31 105 GLY A O 1
ATOM 831 N N . LEU A 1 106 ? 9.495 -4.744 -13.777 1.00 92.44 106 LEU A N 1
ATOM 832 C CA . LEU A 1 106 ? 10.271 -5.682 -14.600 1.00 92.44 106 LEU A CA 1
ATOM 833 C C . LEU A 1 106 ? 9.458 -6.199 -15.795 1.00 92.44 106 LEU A C 1
ATOM 835 O O . LEU A 1 106 ? 9.957 -6.205 -16.924 1.00 92.44 106 LEU A O 1
ATOM 839 N N . ALA A 1 107 ? 8.208 -6.609 -15.560 1.00 91.31 107 ALA A N 1
ATOM 840 C CA . ALA A 1 107 ? 7.307 -7.073 -16.611 1.00 91.31 107 ALA A CA 1
ATOM 841 C C . ALA A 1 107 ? 7.036 -5.963 -17.636 1.00 91.31 107 ALA A C 1
ATOM 843 O O . ALA A 1 107 ? 7.163 -6.192 -18.836 1.00 91.31 107 ALA A O 1
ATOM 844 N N . THR A 1 108 ? 6.789 -4.740 -17.165 1.00 89.12 108 THR A N 1
ATOM 845 C CA . THR A 1 108 ? 6.578 -3.564 -18.020 1.00 89.12 108 THR A CA 1
ATOM 846 C C . THR A 1 108 ? 7.798 -3.289 -18.902 1.00 89.12 108 THR A C 1
ATOM 848 O O . THR A 1 108 ? 7.661 -3.127 -20.113 1.00 89.12 108 THR A O 1
ATOM 851 N N . HIS A 1 109 ? 9.012 -3.311 -18.339 1.00 90.88 109 HIS A N 1
ATOM 852 C CA . HIS A 1 109 ? 10.244 -3.166 -19.121 1.00 90.88 109 HIS A CA 1
ATOM 853 C C . HIS A 1 109 ? 10.375 -4.274 -20.178 1.00 90.88 109 HIS A C 1
ATOM 855 O O . HIS A 1 109 ? 10.651 -3.981 -21.343 1.00 90.88 109 HIS A O 1
ATOM 861 N N . ARG A 1 110 ? 10.150 -5.542 -19.809 1.00 90.94 110 ARG A N 1
ATOM 862 C CA . ARG A 1 110 ? 10.202 -6.681 -20.743 1.00 90.94 110 ARG A CA 1
ATOM 863 C C . ARG A 1 110 ? 9.210 -6.518 -21.895 1.00 90.94 110 ARG A C 1
ATOM 865 O O . ARG A 1 110 ? 9.568 -6.750 -23.052 1.00 90.94 110 ARG A O 1
ATOM 872 N N . ASP A 1 111 ? 7.982 -6.130 -21.588 1.00 89.81 111 ASP A N 1
ATOM 873 C CA . ASP A 1 111 ? 6.902 -6.042 -22.565 1.00 89.81 111 ASP A CA 1
ATOM 874 C C . ASP A 1 111 ? 7.098 -4.846 -23.512 1.00 89.81 111 ASP A C 1
ATOM 876 O O . ASP A 1 111 ? 6.832 -4.972 -24.707 1.00 89.81 111 ASP A O 1
ATOM 880 N N . ILE A 1 112 ? 7.679 -3.740 -23.032 1.00 87.56 112 ILE A N 1
ATOM 881 C CA . ILE A 1 112 ? 8.127 -2.625 -23.884 1.00 87.56 112 ILE A CA 1
ATOM 882 C C . ILE A 1 112 ? 9.296 -3.056 -24.781 1.00 87.56 112 ILE A C 1
ATOM 884 O O . ILE A 1 112 ? 9.278 -2.791 -25.981 1.00 87.56 112 ILE A O 1
ATOM 888 N N . ALA A 1 113 ? 10.303 -3.754 -24.241 1.00 87.38 113 ALA A N 1
ATOM 889 C CA . ALA A 1 113 ? 11.436 -4.239 -25.040 1.00 87.38 113 ALA A CA 1
ATOM 890 C C . ALA A 1 113 ? 11.009 -5.212 -26.147 1.00 87.38 113 ALA A C 1
ATOM 892 O O . ALA A 1 113 ? 11.624 -5.233 -27.212 1.00 87.38 113 ALA A O 1
ATOM 893 N N . SER A 1 114 ? 9.968 -6.003 -25.885 1.00 86.19 114 SER A N 1
ATOM 894 C CA . SER A 1 114 ? 9.410 -6.977 -26.829 1.00 86.19 114 SER A CA 1
ATOM 895 C C . SER A 1 114 ? 8.423 -6.348 -27.820 1.00 86.19 114 SER A C 1
ATOM 897 O O . SER A 1 114 ? 7.973 -7.025 -28.738 1.00 86.19 114 SER A O 1
ATOM 899 N N . GLY A 1 115 ? 8.070 -5.068 -27.644 1.00 84.00 115 GLY A N 1
ATOM 900 C CA . GLY A 1 115 ? 7.082 -4.369 -28.468 1.00 84.00 115 GLY A CA 1
ATOM 901 C C . GLY A 1 115 ? 5.622 -4.750 -28.185 1.00 84.00 115 GLY A C 1
ATOM 902 O O . GLY A 1 115 ? 4.741 -4.344 -28.942 1.00 84.00 115 GLY A O 1
ATOM 903 N N . ASN A 1 116 ? 5.356 -5.498 -27.107 1.00 85.06 116 ASN A N 1
ATOM 904 C CA . ASN A 1 116 ? 4.006 -5.890 -26.681 1.00 85.06 116 ASN A CA 1
ATOM 905 C C . ASN A 1 116 ? 3.221 -4.705 -26.104 1.00 85.06 116 ASN A C 1
ATOM 907 O O . ASN A 1 116 ? 2.001 -4.653 -26.229 1.00 85.06 116 ASN A O 1
ATOM 911 N N . ILE A 1 117 ? 3.929 -3.764 -25.475 1.00 83.50 117 ILE A N 1
ATOM 912 C CA . ILE A 1 117 ? 3.382 -2.511 -24.952 1.00 83.50 117 ILE A CA 1
ATOM 913 C C . ILE A 1 117 ? 4.059 -1.365 -25.693 1.00 83.50 117 ILE A C 1
ATOM 915 O O . ILE A 1 117 ? 5.288 -1.263 -25.701 1.00 83.50 117 ILE A O 1
ATOM 919 N N . LYS A 1 118 ? 3.265 -0.482 -26.300 1.00 80.88 118 LYS A N 1
ATOM 920 C CA . LYS A 1 118 ? 3.770 0.754 -26.901 1.00 80.88 118 LYS A CA 1
ATOM 921 C C . LYS A 1 118 ? 3.692 1.888 -25.891 1.00 80.88 118 LYS A C 1
ATOM 923 O O . LYS A 1 118 ? 2.874 1.880 -24.976 1.00 80.88 118 LYS A O 1
ATOM 928 N N . LEU A 1 119 ? 4.489 2.933 -26.106 1.00 75.88 119 LEU A N 1
ATOM 929 C CA . LEU A 1 119 ? 4.464 4.118 -25.245 1.00 75.88 119 LEU A CA 1
ATOM 930 C C . LEU A 1 119 ? 3.052 4.739 -25.139 1.00 75.88 119 LEU A C 1
ATOM 932 O O . LEU A 1 119 ? 2.668 5.237 -24.089 1.00 75.88 119 LEU A O 1
ATOM 936 N N . GLN A 1 120 ? 2.248 4.654 -26.202 1.00 76.00 120 GLN A N 1
ATOM 937 C CA . GLN A 1 120 ? 0.861 5.138 -26.222 1.00 76.00 120 GLN A CA 1
ATOM 938 C C . GLN A 1 120 ? -0.064 4.363 -25.270 1.00 76.00 120 GLN A C 1
ATOM 940 O O . GLN A 1 120 ? -1.012 4.936 -24.733 1.00 76.00 120 GLN A O 1
ATOM 945 N N . ASP A 1 121 ? 0.212 3.080 -25.031 1.00 78.75 121 ASP A N 1
ATOM 946 C CA . ASP A 1 121 ? -0.567 2.257 -24.104 1.00 78.75 121 ASP A CA 1
ATOM 947 C C . ASP A 1 121 ? -0.324 2.688 -22.654 1.00 78.75 121 ASP A C 1
ATOM 949 O O . ASP A 1 121 ? -1.255 2.690 -21.850 1.00 78.75 121 ASP A O 1
ATOM 953 N N . LEU A 1 122 ? 0.880 3.187 -22.345 1.00 75.12 122 LEU A N 1
ATOM 954 C CA . LEU A 1 122 ? 1.173 3.809 -21.051 1.00 75.12 122 LEU A CA 1
ATOM 955 C C . LEU A 1 122 ? 0.331 5.077 -20.831 1.00 75.12 122 LEU A C 1
ATOM 957 O O . LEU A 1 122 ? -0.077 5.360 -19.707 1.00 75.12 122 LEU A O 1
ATOM 961 N N . HIS A 1 123 ? -0.029 5.813 -21.887 1.00 69.94 123 HIS A N 1
ATOM 962 C CA . HIS A 1 123 ? -0.912 6.974 -21.734 1.00 69.94 123 HIS A CA 1
ATOM 963 C C . HIS A 1 123 ? -2.275 6.575 -21.169 1.00 69.94 123 HIS A C 1
ATOM 965 O O . HIS A 1 123 ? -2.815 7.228 -20.278 1.00 69.94 123 HIS A O 1
ATOM 971 N N . ARG A 1 124 ? -2.811 5.443 -21.641 1.00 67.75 124 ARG A N 1
ATOM 972 C CA . ARG A 1 124 ? -4.080 4.885 -21.151 1.00 67.75 124 ARG A CA 1
ATOM 973 C C . ARG A 1 124 ? -3.997 4.450 -19.693 1.00 67.75 124 ARG A C 1
ATOM 975 O O . ARG A 1 124 ? -5.023 4.376 -19.026 1.00 67.75 124 ARG A O 1
ATOM 982 N N . TRP A 1 125 ? -2.794 4.178 -19.199 1.00 69.56 125 TRP A N 1
ATOM 983 C CA . TRP A 1 125 ? -2.536 3.847 -17.800 1.00 69.56 125 TRP A CA 1
ATOM 984 C C . TRP A 1 125 ? -2.348 5.091 -16.918 1.00 69.56 125 TRP A C 1
ATOM 986 O O . TRP A 1 125 ? -2.128 4.959 -15.718 1.00 69.56 125 TRP A O 1
ATOM 996 N N . GLY A 1 126 ? -2.493 6.296 -17.484 1.00 66.69 126 GLY A N 1
ATOM 997 C CA . GLY A 1 126 ? -2.460 7.560 -16.747 1.00 66.69 126 GLY A CA 1
ATOM 998 C C . GLY A 1 126 ? -1.091 8.240 -16.707 1.00 66.69 126 GLY A C 1
ATOM 999 O O . GLY A 1 126 ? -0.924 9.211 -15.969 1.00 66.69 126 GLY A O 1
ATOM 1000 N N . PHE A 1 127 ? -0.116 7.773 -17.494 1.00 69.25 127 PHE A N 1
ATOM 1001 C CA . PHE A 1 127 ? 1.157 8.473 -17.667 1.00 69.25 127 PHE A CA 1
ATOM 1002 C C . PHE A 1 127 ? 0.955 9.649 -18.639 1.00 69.25 127 PHE A C 1
ATOM 1004 O O . PHE A 1 127 ? 0.861 9.467 -19.854 1.00 69.25 127 PHE A O 1
ATOM 1011 N N . ASN A 1 128 ? 0.826 10.863 -18.096 1.00 56.16 128 ASN A N 1
ATOM 1012 C CA . ASN A 1 128 ? 0.398 12.043 -18.860 1.00 56.16 128 ASN A CA 1
ATOM 1013 C C . ASN A 1 128 ? 1.550 12.825 -19.528 1.00 56.16 128 ASN A C 1
ATOM 1015 O O . ASN A 1 128 ? 1.299 13.533 -20.499 1.00 56.16 128 ASN A O 1
ATOM 1019 N N . ASP A 1 129 ? 2.804 12.640 -19.097 1.00 60.06 129 ASP A N 1
ATOM 1020 C CA . ASP A 1 129 ? 3.990 13.352 -19.620 1.00 60.06 129 ASP A CA 1
ATOM 1021 C C . ASP A 1 129 ? 4.764 12.558 -20.690 1.00 60.06 129 ASP A C 1
ATOM 1023 O O . ASP A 1 129 ? 5.982 12.388 -20.646 1.00 60.06 129 ASP A O 1
ATOM 1027 N N . LEU A 1 130 ? 4.054 12.055 -21.701 1.00 59.72 130 LEU A N 1
ATOM 1028 C CA . LEU A 1 130 ? 4.670 11.283 -22.794 1.00 59.72 130 LEU A CA 1
ATOM 1029 C C . LEU A 1 130 ? 5.185 12.147 -23.955 1.00 59.72 130 LEU A C 1
ATOM 1031 O O . LEU A 1 130 ? 5.796 11.622 -24.886 1.00 59.72 130 LEU A O 1
ATOM 1035 N N . ASN A 1 131 ? 4.961 13.464 -23.894 1.00 53.84 131 ASN A N 1
ATOM 1036 C CA . ASN A 1 131 ? 5.336 14.432 -24.932 1.00 53.84 131 ASN A CA 1
ATOM 1037 C C . ASN A 1 131 ? 6.770 14.971 -24.786 1.00 53.84 131 ASN A C 1
ATOM 1039 O O . ASN A 1 131 ? 7.107 16.007 -25.359 1.00 53.84 131 ASN A O 1
ATOM 1043 N N . ALA A 1 132 ? 7.635 14.292 -24.030 1.00 60.94 132 ALA A N 1
ATOM 1044 C CA . ALA A 1 132 ? 9.033 14.686 -23.941 1.00 60.94 132 ALA A CA 1
ATOM 1045 C C . ALA A 1 132 ? 9.723 14.523 -25.307 1.00 60.94 132 ALA A C 1
ATOM 1047 O O . ALA A 1 132 ? 9.768 13.429 -25.867 1.00 60.94 132 ALA A O 1
ATOM 1048 N N . LEU A 1 133 ? 10.327 15.601 -25.817 1.00 63.97 133 LEU A N 1
ATOM 1049 C CA . LEU A 1 133 ? 11.179 15.612 -27.017 1.00 63.97 133 LEU A CA 1
ATOM 1050 C C . LEU A 1 133 ? 12.558 14.973 -26.743 1.00 63.97 133 LEU A C 1
ATOM 1052 O O . LEU A 1 133 ? 13.595 15.524 -27.112 1.00 63.97 133 LEU A O 1
ATOM 1056 N N . SER A 1 134 ? 12.602 13.836 -26.043 1.00 76.81 134 SER A N 1
ATOM 1057 C CA . SER A 1 134 ? 13.854 13.134 -25.756 1.00 76.81 134 SER A CA 1
ATOM 1058 C C . SER A 1 134 ? 14.168 12.100 -26.849 1.00 76.81 134 SER A C 1
ATOM 1060 O O . SER A 1 134 ? 13.252 11.473 -27.391 1.00 76.81 134 SER A O 1
ATOM 1062 N N . PRO A 1 135 ? 15.453 11.856 -27.169 1.00 78.50 135 PRO A N 1
ATOM 1063 C CA . PRO A 1 135 ? 15.833 10.790 -28.097 1.00 78.50 135 PRO A CA 1
ATOM 1064 C C . PRO A 1 135 ? 15.322 9.410 -27.653 1.00 78.50 135 PRO A C 1
ATOM 1066 O O . PRO A 1 135 ? 14.908 8.606 -28.482 1.00 78.50 135 PRO A O 1
ATOM 1069 N N . GLU A 1 136 ? 15.298 9.152 -26.340 1.00 82.81 136 GLU A N 1
ATOM 1070 C CA . GLU A 1 136 ? 14.759 7.916 -25.761 1.00 82.81 136 GLU A CA 1
ATOM 1071 C C . GLU A 1 136 ? 13.248 7.779 -26.025 1.00 82.81 136 GLU A C 1
ATOM 1073 O O . GLU A 1 136 ? 12.794 6.704 -26.416 1.00 82.81 136 GLU A O 1
ATOM 1078 N N . ALA A 1 137 ? 12.474 8.863 -25.893 1.00 80.06 137 ALA A N 1
ATOM 1079 C CA . ALA A 1 137 ? 11.040 8.865 -26.180 1.00 80.06 137 ALA A CA 1
ATOM 1080 C C . ALA A 1 137 ? 10.748 8.588 -27.662 1.00 80.06 137 ALA A C 1
ATOM 1082 O O . ALA A 1 137 ? 9.870 7.784 -27.965 1.00 80.06 137 ALA A O 1
ATOM 1083 N N . LEU A 1 138 ? 11.513 9.175 -28.589 1.00 79.25 138 LEU A N 1
ATOM 1084 C CA . LEU A 1 138 ? 11.357 8.936 -30.032 1.00 79.25 138 LEU A CA 1
ATOM 1085 C C . LEU A 1 138 ? 11.656 7.478 -30.423 1.00 79.25 138 LEU A C 1
ATOM 1087 O O . LEU A 1 138 ? 10.939 6.883 -31.233 1.00 79.25 138 LEU A O 1
ATOM 1091 N N . LEU A 1 139 ? 12.685 6.871 -29.825 1.00 81.44 139 LEU A N 1
ATOM 1092 C CA . LEU A 1 139 ? 13.006 5.453 -30.033 1.00 81.44 139 LEU A CA 1
ATOM 1093 C C . LEU A 1 139 ? 11.904 4.535 -29.478 1.00 81.44 139 LEU A C 1
ATOM 1095 O O . LEU A 1 139 ? 11.511 3.569 -30.129 1.00 81.44 139 LEU A O 1
ATOM 1099 N N . LEU A 1 140 ? 11.343 4.864 -28.311 1.00 80.88 140 LEU A N 1
ATOM 1100 C CA . LEU A 1 140 ? 10.217 4.124 -27.734 1.00 80.88 140 LEU A CA 1
ATOM 1101 C C . LEU A 1 140 ? 8.912 4.307 -28.529 1.00 80.88 140 LEU A C 1
ATOM 1103 O O . LEU A 1 140 ? 8.144 3.357 -28.658 1.00 80.88 140 LEU A O 1
ATOM 1107 N N . GLN A 1 141 ? 8.659 5.495 -29.087 1.00 79.12 141 GLN A N 1
ATOM 1108 C CA . GLN A 1 141 ? 7.482 5.773 -29.923 1.00 79.12 141 GLN A CA 1
ATOM 1109 C C . GLN A 1 141 ? 7.556 5.072 -31.280 1.00 79.12 141 GLN A C 1
ATOM 1111 O O . GLN A 1 141 ? 6.560 4.518 -31.743 1.00 79.12 141 GLN A O 1
ATOM 1116 N N . SER A 1 142 ? 8.729 5.088 -31.915 1.00 77.62 142 SER A N 1
ATOM 1117 C CA . SER A 1 142 ? 8.943 4.420 -33.203 1.00 77.62 142 SER A CA 1
ATOM 1118 C C . SER A 1 142 ? 9.020 2.896 -33.075 1.00 77.62 142 SER A C 1
ATOM 1120 O O . SER A 1 142 ? 8.827 2.192 -34.063 1.00 77.62 142 SER A O 1
ATOM 1122 N N . GLY A 1 143 ? 9.316 2.379 -31.877 1.00 72.25 143 GLY A N 1
ATOM 1123 C CA . GLY A 1 143 ? 9.556 0.957 -31.621 1.00 72.25 143 GLY A CA 1
ATOM 1124 C C . GLY A 1 143 ? 10.902 0.453 -32.158 1.00 72.25 143 GLY A C 1
ATOM 1125 O O . GLY A 1 143 ? 11.317 -0.664 -31.846 1.00 72.25 143 GLY A O 1
ATOM 1126 N N . ILE A 1 144 ? 11.623 1.272 -32.928 1.00 75.31 144 ILE A N 1
ATOM 1127 C CA . ILE A 1 144 ? 12.928 0.938 -33.491 1.00 75.31 144 ILE A CA 1
ATOM 1128 C C . ILE A 1 144 ? 13.989 1.231 -32.433 1.00 75.31 144 ILE A C 1
ATOM 1130 O O . ILE A 1 144 ? 14.143 2.358 -31.974 1.00 75.31 144 ILE A O 1
ATOM 1134 N N . GLY A 1 145 ? 14.741 0.205 -32.032 1.00 74.00 145 GLY A N 1
ATOM 1135 C CA . GLY A 1 145 ? 15.798 0.362 -31.033 1.00 74.00 145 GLY A CA 1
ATOM 1136 C C . GLY A 1 145 ? 15.296 0.534 -29.594 1.00 74.00 145 GLY A C 1
ATOM 1137 O O . GLY A 1 145 ? 16.098 0.859 -28.720 1.00 74.00 145 GLY A O 1
ATOM 1138 N N . ALA A 1 146 ? 14.016 0.247 -29.317 1.00 78.50 146 ALA A N 1
ATOM 1139 C CA . ALA A 1 146 ? 13.441 0.267 -27.967 1.00 78.50 146 ALA A CA 1
ATOM 1140 C C . ALA A 1 146 ? 14.259 -0.574 -26.969 1.00 78.50 146 ALA A C 1
ATOM 1142 O O . ALA A 1 146 ? 14.490 -0.150 -25.839 1.00 78.50 146 ALA A O 1
ATOM 1143 N N . PHE A 1 147 ? 14.809 -1.711 -27.406 1.00 78.81 147 PHE A N 1
ATOM 1144 C CA . PHE A 1 147 ? 15.714 -2.540 -26.602 1.00 78.81 147 PHE A CA 1
ATOM 1145 C C . PHE A 1 147 ? 16.928 -1.769 -26.043 1.00 78.81 147 PHE A C 1
ATOM 1147 O O . PHE A 1 147 ? 17.321 -1.979 -24.892 1.00 78.81 147 PHE A O 1
ATOM 1154 N N . PHE A 1 148 ? 17.508 -0.847 -26.822 1.00 81.75 148 PHE A N 1
ATOM 1155 C CA . PHE A 1 148 ? 18.663 -0.045 -26.400 1.00 81.75 148 PHE A CA 1
ATOM 1156 C C . PHE A 1 148 ? 18.305 1.022 -25.364 1.00 81.75 148 PHE A C 1
ATOM 1158 O O . PHE A 1 148 ? 19.172 1.416 -24.589 1.00 81.75 148 PHE A O 1
ATOM 1165 N N . VAL A 1 149 ? 17.040 1.448 -25.316 1.00 85.69 149 VAL A N 1
ATOM 1166 C CA . VAL A 1 149 ? 16.513 2.356 -24.286 1.00 85.69 149 VAL A CA 1
ATOM 1167 C C . VAL A 1 149 ? 16.114 1.578 -23.032 1.00 85.69 149 VAL A C 1
ATOM 1169 O O . VAL A 1 149 ? 16.445 1.971 -21.913 1.00 85.69 149 VAL A O 1
ATOM 1172 N N . VAL A 1 150 ? 15.460 0.426 -23.202 1.00 88.94 150 VAL A N 1
ATOM 1173 C CA . VAL A 1 150 ? 14.957 -0.375 -22.082 1.00 88.94 150 VAL A CA 1
ATOM 1174 C C . VAL A 1 150 ? 16.091 -0.970 -21.256 1.00 88.94 150 VAL A C 1
ATOM 1176 O O . VAL A 1 150 ? 16.030 -0.920 -20.034 1.00 88.94 150 VAL A O 1
ATOM 1179 N N . LYS A 1 151 ? 17.145 -1.513 -21.875 1.00 89.88 151 LYS A N 1
ATOM 1180 C CA . LYS A 1 151 ? 18.239 -2.168 -21.139 1.00 89.88 151 LYS A CA 1
ATOM 1181 C C . LYS A 1 151 ? 18.910 -1.267 -20.083 1.00 89.88 151 LYS A C 1
ATOM 1183 O O . LYS A 1 151 ? 19.071 -1.722 -18.949 1.00 89.88 151 LYS A O 1
ATOM 1188 N N . PRO A 1 152 ? 19.330 -0.023 -20.388 1.00 91.25 152 PRO A N 1
ATOM 1189 C CA . PRO A 1 152 ? 19.868 0.874 -19.370 1.00 91.25 152 PRO A CA 1
ATOM 1190 C C . PRO A 1 152 ? 18.801 1.381 -18.387 1.00 91.25 152 PRO A C 1
ATOM 1192 O O . PRO A 1 152 ? 19.140 1.574 -17.222 1.00 91.25 152 PRO A O 1
ATOM 1195 N N . SER A 1 153 ? 17.540 1.544 -18.810 1.00 91.56 153 SER A N 1
ATOM 1196 C CA . SER A 1 153 ? 16.420 1.864 -17.905 1.00 91.56 153 SER A CA 1
ATOM 1197 C C . SER A 1 153 ? 16.198 0.772 -16.867 1.00 91.56 153 SER A C 1
ATOM 1199 O O . SER A 1 153 ? 16.154 1.051 -15.674 1.00 91.56 153 SER A O 1
ATOM 1201 N N . LEU A 1 154 ? 16.175 -0.485 -17.302 1.00 93.00 154 LEU A N 1
ATOM 1202 C CA . LEU A 1 154 ? 15.989 -1.643 -16.440 1.00 93.00 154 LEU A CA 1
ATOM 1203 C C . LEU A 1 154 ? 17.076 -1.727 -15.365 1.00 93.00 154 LEU A C 1
ATOM 1205 O O . LEU A 1 154 ? 16.774 -1.986 -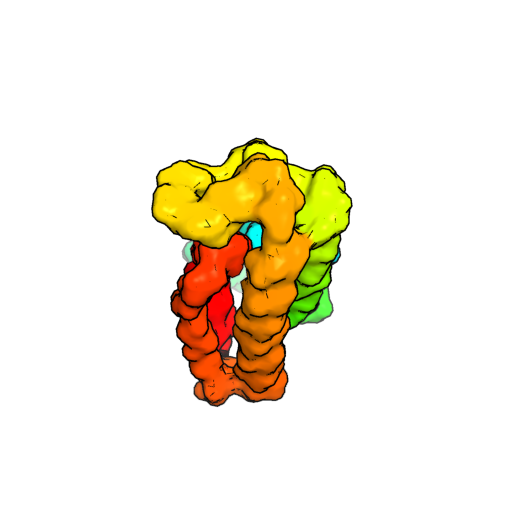14.207 1.00 93.00 154 LEU A O 1
ATOM 1209 N N . ARG A 1 155 ? 18.335 -1.454 -15.725 1.00 93.06 155 ARG A N 1
ATOM 1210 C CA . ARG A 1 155 ? 19.444 -1.434 -14.758 1.00 93.06 155 ARG A CA 1
ATOM 1211 C C . ARG A 1 155 ? 19.279 -0.345 -13.703 1.00 93.06 155 ARG A C 1
ATOM 1213 O O . ARG A 1 155 ? 19.533 -0.601 -12.534 1.00 93.06 155 ARG A O 1
ATOM 1220 N N . GLU A 1 156 ? 18.878 0.858 -14.110 1.00 92.50 156 GLU A N 1
ATOM 1221 C CA . GLU A 1 156 ? 18.602 1.949 -13.168 1.00 92.50 156 GLU A CA 1
ATOM 1222 C C . GLU A 1 156 ? 17.413 1.607 -12.257 1.00 92.50 156 GLU A C 1
ATOM 1224 O O . GLU A 1 156 ? 17.488 1.835 -11.053 1.00 92.50 156 GLU A O 1
ATOM 1229 N N . TYR A 1 157 ? 16.364 0.991 -12.809 1.00 91.69 157 TYR A N 1
ATOM 1230 C CA . TYR A 1 157 ? 15.191 0.546 -12.060 1.00 91.69 157 TYR A CA 1
ATOM 1231 C C . TYR A 1 157 ? 15.555 -0.509 -11.008 1.00 91.69 157 TYR A C 1
ATOM 1233 O O . TYR A 1 157 ? 15.224 -0.357 -9.835 1.00 91.69 157 TYR A O 1
ATOM 1241 N N . GLN A 1 158 ? 16.290 -1.550 -11.407 1.00 93.69 158 GLN A N 1
ATOM 1242 C CA . GLN A 1 158 ? 16.767 -2.594 -10.497 1.00 93.69 158 GLN A CA 1
ATOM 1243 C C . GLN A 1 158 ? 17.650 -2.014 -9.397 1.00 93.69 158 GLN A C 1
ATOM 1245 O O . GLN A 1 158 ? 17.408 -2.275 -8.227 1.00 93.69 158 GLN A O 1
ATOM 1250 N N . HIS A 1 159 ? 18.599 -1.148 -9.759 1.00 92.88 159 HIS A N 1
ATOM 1251 C CA . HIS A 1 159 ? 19.482 -0.518 -8.784 1.00 92.88 159 HIS A CA 1
ATOM 1252 C C . HIS A 1 159 ? 18.723 0.309 -7.737 1.00 92.88 159 HIS A C 1
ATOM 1254 O O . HIS A 1 159 ? 19.069 0.271 -6.558 1.00 92.88 159 HIS A O 1
ATOM 1260 N N . TYR A 1 160 ? 17.683 1.039 -8.150 1.00 90.69 160 TYR A N 1
ATOM 1261 C CA . TYR A 1 160 ? 16.818 1.765 -7.221 1.00 90.69 160 TYR A CA 1
ATOM 1262 C C . TYR A 1 160 ? 16.114 0.817 -6.241 1.00 90.69 160 TYR A C 1
ATOM 1264 O O . TYR A 1 160 ? 16.132 1.060 -5.036 1.00 90.69 160 TYR A O 1
ATOM 1272 N N . TYR A 1 161 ? 15.535 -0.280 -6.736 1.00 90.75 161 TYR A N 1
ATOM 1273 C CA . TYR A 1 161 ? 14.853 -1.253 -5.881 1.00 90.75 161 TYR A CA 1
ATOM 1274 C C . TYR A 1 161 ? 15.808 -2.034 -4.977 1.00 90.75 161 TYR A C 1
ATOM 1276 O O . TYR A 1 161 ? 15.452 -2.294 -3.832 1.00 90.75 161 TYR A O 1
ATOM 1284 N N . ASP A 1 162 ? 17.028 -2.331 -5.424 1.00 92.94 162 ASP A N 1
ATOM 1285 C CA . ASP A 1 162 ? 18.061 -2.942 -4.582 1.00 92.94 162 ASP A CA 1
ATOM 1286 C C . ASP A 1 162 ? 18.393 -2.038 -3.385 1.00 92.94 162 ASP A C 1
ATOM 1288 O O . ASP A 1 162 ? 18.424 -2.495 -2.242 1.00 92.94 162 ASP A O 1
ATOM 1292 N N . GLN A 1 163 ? 18.581 -0.734 -3.630 1.00 90.88 163 GLN A N 1
ATOM 1293 C CA . GLN A 1 163 ? 18.782 0.250 -2.561 1.00 90.88 163 GLN A CA 1
ATOM 1294 C C . GLN A 1 163 ? 17.560 0.340 -1.644 1.00 90.88 163 GLN A C 1
ATOM 1296 O O . GLN A 1 163 ? 17.702 0.362 -0.423 1.00 90.88 163 GLN A O 1
ATOM 1301 N N . LEU A 1 164 ? 16.357 0.370 -2.223 1.00 88.69 164 LEU A N 1
ATOM 1302 C CA . LEU A 1 164 ? 15.112 0.454 -1.471 1.00 88.69 164 LEU A CA 1
ATOM 1303 C C . LEU A 1 164 ? 14.935 -0.755 -0.548 1.00 88.69 164 LEU A C 1
ATOM 1305 O O . LEU A 1 164 ? 14.685 -0.582 0.642 1.00 88.69 164 LEU A O 1
ATOM 1309 N N . PHE A 1 165 ? 15.110 -1.971 -1.062 1.00 90.88 165 PHE A N 1
ATOM 1310 C CA . PHE A 1 165 ? 14.991 -3.189 -0.268 1.00 90.88 165 PHE A CA 1
ATOM 1311 C C . PHE A 1 165 ? 16.059 -3.276 0.821 1.00 90.88 165 PHE A C 1
ATOM 1313 O O . PHE A 1 165 ? 15.716 -3.646 1.943 1.00 90.88 165 PHE A O 1
ATOM 1320 N N . ALA A 1 166 ? 17.295 -2.852 0.542 1.00 91.06 166 ALA A N 1
ATOM 1321 C CA . ALA A 1 166 ? 18.346 -2.777 1.552 1.00 91.06 166 ALA A CA 1
ATOM 1322 C C . ALA A 1 166 ? 18.001 -1.804 2.697 1.00 91.06 166 ALA A C 1
ATOM 1324 O O . ALA A 1 166 ? 18.337 -2.066 3.849 1.00 91.06 166 ALA A O 1
ATOM 1325 N N . GLU A 1 167 ? 17.307 -0.692 2.424 1.00 89.12 167 GLU A N 1
ATOM 1326 C CA . GLU A 1 167 ? 16.803 0.189 3.488 1.00 89.12 167 GLU A CA 1
ATOM 1327 C C . GLU A 1 167 ? 15.671 -0.468 4.293 1.00 89.12 167 GLU A C 1
ATOM 1329 O O . GLU A 1 167 ? 15.633 -0.334 5.512 1.00 89.12 167 GLU A O 1
ATOM 1334 N N . PHE A 1 168 ? 14.770 -1.222 3.657 1.00 85.12 168 PHE A N 1
ATOM 1335 C CA . PHE A 1 168 ? 13.677 -1.909 4.365 1.00 85.12 168 PHE A CA 1
ATOM 1336 C C . PHE A 1 168 ? 14.134 -3.092 5.232 1.00 85.12 168 PHE A C 1
ATOM 1338 O O . PHE A 1 168 ? 13.398 -3.485 6.139 1.00 85.12 168 PHE A O 1
ATOM 1345 N N . GLU A 1 169 ? 15.330 -3.634 4.998 1.00 87.25 169 GLU A N 1
ATOM 1346 C CA . GLU A 1 169 ? 15.965 -4.629 5.875 1.00 87.25 169 GLU A CA 1
ATOM 1347 C C . GLU A 1 169 ? 16.483 -4.025 7.187 1.00 87.25 169 GLU A C 1
ATOM 1349 O O . GLU A 1 169 ? 16.658 -4.745 8.171 1.00 87.25 169 GLU A O 1
ATOM 1354 N N . LYS A 1 170 ? 16.686 -2.704 7.236 1.00 88.19 170 LYS A N 1
ATOM 1355 C CA . LYS A 1 170 ? 17.117 -2.010 8.452 1.00 88.19 170 LYS A CA 1
ATOM 1356 C C . LYS A 1 170 ? 15.951 -1.801 9.422 1.00 88.19 170 LYS A C 1
ATOM 1358 O O . LYS A 1 170 ? 14.790 -1.694 8.989 1.00 88.19 170 LYS A O 1
ATOM 1363 N N . PRO A 1 171 ? 16.245 -1.663 10.728 1.00 85.75 171 PRO A N 1
ATOM 1364 C CA . PRO A 1 171 ? 15.258 -1.220 11.703 1.00 85.75 171 PRO A CA 1
ATOM 1365 C C . PRO A 1 171 ? 14.640 0.135 11.311 1.00 85.75 171 PRO A C 1
ATOM 1367 O O . PRO A 1 171 ? 15.370 0.978 10.786 1.00 85.75 171 PRO A O 1
ATOM 1370 N N . PRO A 1 172 ? 13.339 0.384 11.577 1.00 81.12 172 PRO A N 1
ATOM 1371 C CA . PRO A 1 172 ? 12.637 1.595 11.130 1.00 81.12 172 PRO A CA 1
ATOM 1372 C C . PRO A 1 172 ? 13.360 2.911 11.448 1.00 81.12 172 PRO A C 1
ATOM 1374 O O . PRO A 1 172 ? 13.494 3.767 10.580 1.00 81.12 172 PRO A O 1
ATOM 1377 N N . TRP A 1 173 ? 13.933 3.034 12.648 1.00 82.00 173 TRP A N 1
ATOM 1378 C CA . TRP A 1 173 ? 14.636 4.238 13.110 1.00 82.00 173 TRP A CA 1
ATOM 1379 C C . TRP A 1 173 ? 15.994 4.500 12.427 1.00 82.00 173 TRP A C 1
ATOM 1381 O O . TRP A 1 173 ? 16.554 5.584 12.575 1.00 82.00 173 TRP A O 1
ATOM 1391 N N . GLU A 1 174 ? 16.543 3.529 11.692 1.00 87.38 174 GLU A N 1
ATOM 1392 C CA . GLU A 1 174 ? 17.816 3.638 10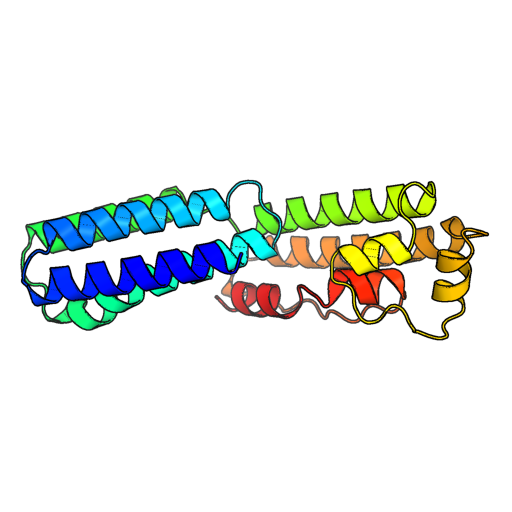.959 1.00 87.38 174 GLU A CA 1
ATOM 1393 C C . GLU A 1 174 ? 17.631 3.830 9.447 1.00 87.38 174 GLU A C 1
ATOM 1395 O O . GLU A 1 174 ? 18.609 4.068 8.725 1.00 87.38 174 GLU A O 1
ATOM 1400 N N . ARG A 1 175 ? 16.390 3.728 8.955 1.00 85.25 175 ARG A N 1
ATOM 1401 C CA . ARG A 1 175 ? 16.074 3.824 7.528 1.00 85.25 175 ARG A CA 1
ATOM 1402 C C . ARG A 1 175 ? 16.339 5.227 7.012 1.00 85.25 175 ARG A C 1
ATOM 1404 O O . ARG A 1 175 ? 16.022 6.228 7.656 1.00 85.25 175 ARG A O 1
ATOM 1411 N N . LYS A 1 176 ? 16.897 5.310 5.805 1.00 84.19 176 LYS A N 1
ATOM 1412 C CA . LYS A 1 176 ? 17.077 6.579 5.096 1.00 84.19 176 LYS A CA 1
ATOM 1413 C C . LYS A 1 176 ? 16.217 6.618 3.840 1.00 84.19 176 LYS A C 1
ATOM 1415 O O . LYS A 1 176 ? 16.047 5.591 3.184 1.00 84.19 176 LYS A O 1
ATOM 1420 N N . PRO A 1 177 ? 15.700 7.801 3.468 1.00 80.06 177 PRO A N 1
ATOM 1421 C CA . PRO A 1 177 ? 14.975 7.933 2.222 1.00 80.06 177 PRO A CA 1
ATOM 1422 C C . PRO A 1 177 ? 15.910 7.694 1.039 1.00 80.06 177 PRO A C 1
ATOM 1424 O O . PRO A 1 177 ? 16.948 8.348 0.917 1.00 80.06 177 PRO A O 1
ATOM 1427 N N . VAL A 1 178 ? 15.523 6.772 0.157 1.00 82.75 178 VAL A N 1
ATOM 1428 C CA . VAL A 1 178 ? 16.243 6.529 -1.097 1.00 82.75 178 VAL A CA 1
ATOM 1429 C C . VAL A 1 178 ? 15.862 7.634 -2.084 1.00 82.75 178 VAL A C 1
ATOM 1431 O O . VAL A 1 178 ? 14.675 7.818 -2.358 1.00 82.75 178 VAL A O 1
ATOM 1434 N N . PRO A 1 179 ? 16.825 8.413 -2.603 1.00 77.88 179 PRO A N 1
ATOM 1435 C CA . PRO A 1 179 ? 16.520 9.512 -3.504 1.00 77.88 179 PRO A CA 1
ATOM 1436 C C . PRO A 1 179 ? 15.997 8.992 -4.847 1.00 77.88 179 PRO A C 1
ATOM 1438 O O . PRO A 1 179 ? 16.691 8.281 -5.572 1.00 77.88 179 PRO A O 1
ATOM 1441 N N . THR A 1 180 ? 14.790 9.411 -5.216 1.00 75.38 180 THR A N 1
ATOM 1442 C CA . THR A 1 180 ? 14.197 9.110 -6.521 1.00 75.38 180 THR A CA 1
ATOM 1443 C C . THR A 1 180 ? 14.602 10.198 -7.519 1.00 75.38 180 THR A C 1
ATOM 1445 O O . THR A 1 180 ? 13.997 11.265 -7.569 1.00 75.38 180 THR A O 1
ATOM 1448 N N . ASN A 1 181 ? 15.664 9.962 -8.296 1.00 80.25 181 ASN A N 1
ATOM 1449 C CA . ASN A 1 181 ? 16.095 10.868 -9.371 1.00 80.25 181 ASN A CA 1
ATOM 1450 C C . ASN A 1 181 ? 16.388 10.085 -10.667 1.00 80.25 181 ASN A C 1
ATOM 1452 O O . ASN A 1 181 ? 17.558 9.873 -11.007 1.00 80.25 181 ASN A O 1
ATOM 1456 N N . PRO A 1 182 ? 15.339 9.587 -11.352 1.00 83.75 182 PRO A N 1
ATOM 1457 C CA . PRO A 1 182 ? 15.501 8.791 -12.561 1.00 83.75 182 PRO A CA 1
ATOM 1458 C C . PRO A 1 182 ? 16.114 9.610 -13.696 1.00 83.75 182 PRO A C 1
ATOM 1460 O O . PRO A 1 182 ? 15.597 10.657 -14.095 1.00 83.75 182 PRO A O 1
ATOM 1463 N N . LYS A 1 183 ? 17.204 9.099 -14.269 1.00 86.12 183 LYS A N 1
ATOM 1464 C CA . LYS A 1 183 ? 17.866 9.704 -15.429 1.00 86.12 183 LYS A CA 1
ATOM 1465 C C . LYS A 1 183 ? 17.269 9.207 -16.739 1.00 86.12 183 LYS A C 1
ATOM 1467 O O . LYS A 1 183 ? 17.349 9.917 -17.737 1.00 86.12 183 LYS A O 1
ATOM 1472 N N . ARG A 1 184 ? 16.715 7.990 -16.756 1.00 88.62 184 ARG A N 1
ATOM 1473 C CA . ARG A 1 184 ? 16.137 7.369 -17.955 1.00 88.62 184 ARG A CA 1
ATOM 1474 C C . ARG A 1 184 ? 14.685 7.764 -18.120 1.00 88.62 184 ARG A C 1
ATOM 1476 O O . ARG A 1 184 ? 13.925 7.719 -17.157 1.00 88.62 184 ARG A O 1
ATOM 1483 N N . PHE A 1 185 ? 14.289 8.089 -19.347 1.00 85.50 185 PHE A N 1
ATOM 1484 C CA . PHE A 1 185 ? 12.942 8.573 -19.643 1.00 85.50 185 PHE A CA 1
ATOM 1485 C C . PHE A 1 185 ? 11.865 7.575 -19.199 1.00 85.50 185 PHE A C 1
ATOM 1487 O O . PHE A 1 185 ? 10.893 7.950 -18.554 1.00 85.50 185 PHE A O 1
ATOM 1494 N N . LEU A 1 186 ? 12.071 6.281 -19.458 1.00 84.38 186 LEU A N 1
ATOM 1495 C CA . LEU A 1 186 ? 11.117 5.255 -19.039 1.00 84.38 186 LEU A CA 1
ATOM 1496 C C . LEU A 1 186 ? 10.965 5.197 -17.504 1.00 84.38 186 LEU A C 1
ATOM 1498 O O . LEU A 1 186 ? 9.849 5.099 -17.005 1.00 84.38 186 LEU A O 1
ATOM 1502 N N . ASN A 1 187 ? 12.044 5.363 -16.739 1.00 87.94 187 ASN A N 1
ATOM 1503 C CA . ASN A 1 187 ? 11.965 5.424 -15.275 1.00 87.94 187 ASN A CA 1
ATOM 1504 C C . ASN A 1 187 ? 11.417 6.754 -14.747 1.00 87.94 187 ASN A C 1
ATOM 1506 O O . ASN A 1 187 ? 10.830 6.771 -13.670 1.00 87.94 187 ASN A O 1
ATOM 1510 N N . GLN A 1 188 ? 11.560 7.855 -15.489 1.00 84.19 188 GLN A N 1
ATOM 1511 C CA . GLN A 1 188 ? 10.881 9.121 -15.184 1.00 84.19 188 GLN A CA 1
ATOM 1512 C C . GLN A 1 188 ? 9.364 9.001 -15.316 1.00 84.19 188 GLN A C 1
ATOM 1514 O O . GLN A 1 188 ? 8.639 9.751 -14.678 1.00 84.19 188 GLN A O 1
ATOM 1519 N N . LEU A 1 189 ? 8.869 8.050 -16.105 1.00 78.50 189 LEU A N 1
ATOM 1520 C CA . LEU A 1 189 ? 7.446 7.740 -16.140 1.00 78.50 189 LEU A CA 1
ATOM 1521 C C . LEU A 1 189 ? 7.072 6.816 -14.980 1.00 78.50 189 LEU A C 1
ATOM 1523 O O . LEU A 1 189 ? 6.131 7.100 -14.248 1.00 78.50 189 LEU A O 1
ATOM 1527 N N . LEU A 1 190 ? 7.832 5.736 -14.787 1.00 78.19 190 LEU A N 1
ATOM 1528 C CA . LEU A 1 190 ? 7.457 4.652 -13.877 1.00 78.19 190 LEU A CA 1
ATOM 1529 C C . LEU A 1 190 ? 7.691 4.956 -12.388 1.00 78.19 190 LEU A C 1
ATOM 1531 O O . LEU A 1 190 ? 6.940 4.453 -11.562 1.00 78.19 190 LEU A O 1
ATOM 1535 N N . LEU A 1 191 ? 8.709 5.741 -12.015 1.00 76.94 191 LEU A N 1
ATOM 1536 C CA . LEU A 1 191 ? 9.096 5.941 -10.607 1.00 76.94 191 LEU A CA 1
ATOM 1537 C C . LEU A 1 191 ? 8.407 7.125 -9.890 1.00 76.94 191 LEU A C 1
ATOM 1539 O O . LEU A 1 191 ? 8.051 6.962 -8.721 1.00 76.94 191 LEU A O 1
ATOM 1543 N N . PRO A 1 192 ? 8.173 8.303 -10.510 1.00 62.97 192 PRO A N 1
ATOM 1544 C CA . PRO A 1 192 ? 7.619 9.466 -9.800 1.00 62.97 192 PRO A CA 1
ATOM 1545 C C . PRO A 1 192 ? 6.195 9.296 -9.265 1.00 62.97 192 PRO A C 1
ATOM 1547 O O . PRO A 1 192 ? 5.803 10.017 -8.351 1.00 62.97 192 PRO A O 1
ATOM 1550 N N . VAL A 1 193 ? 5.432 8.321 -9.768 1.00 56.56 193 VAL A N 1
ATOM 1551 C CA . VAL A 1 193 ? 4.094 7.984 -9.245 1.00 56.56 193 VAL A CA 1
ATOM 1552 C C . VAL A 1 193 ? 4.159 7.490 -7.783 1.00 56.56 193 VAL A C 1
ATOM 1554 O O . VAL A 1 193 ? 3.148 7.504 -7.082 1.00 56.56 193 VAL A O 1
ATOM 1557 N N . PHE A 1 194 ? 5.348 7.129 -7.281 1.00 53.03 194 PHE A N 1
ATOM 1558 C CA . PHE A 1 194 ? 5.531 6.381 -6.032 1.00 53.03 194 PHE A CA 1
ATOM 1559 C C . PHE A 1 194 ? 6.433 7.057 -4.981 1.00 53.03 194 PHE A C 1
ATOM 1561 O O . PHE A 1 194 ? 6.595 6.536 -3.879 1.00 53.03 194 PHE A O 1
ATOM 1568 N N . ASP A 1 195 ? 6.992 8.235 -5.278 1.00 54.66 195 ASP A N 1
ATOM 1569 C CA . ASP A 1 195 ? 7.968 8.926 -4.413 1.00 54.66 195 ASP A CA 1
ATOM 1570 C C . ASP A 1 195 ? 7.343 9.556 -3.144 1.00 54.66 195 ASP A C 1
ATOM 1572 O O . ASP A 1 195 ? 8.046 9.907 -2.197 1.00 54.66 195 ASP A O 1
ATOM 1576 N N . PHE A 1 196 ? 6.013 9.703 -3.094 1.00 50.25 196 PHE A N 1
ATOM 1577 C CA . PHE A 1 196 ? 5.314 10.252 -1.924 1.00 50.25 196 PHE A CA 1
ATOM 1578 C C . PHE A 1 196 ? 5.066 9.197 -0.828 1.00 50.25 196 PHE A C 1
ATOM 1580 O O . PHE A 1 196 ? 5.148 9.515 0.356 1.00 50.25 196 PHE A O 1
ATOM 1587 N N . SER A 1 197 ? 4.804 7.939 -1.199 1.00 50.38 197 SER A N 1
ATOM 1588 C CA . SER A 1 197 ? 4.475 6.843 -0.268 1.00 50.38 197 SER A CA 1
ATOM 1589 C C . SER A 1 197 ? 5.679 6.309 0.484 1.00 50.38 197 SER A C 1
ATOM 1591 O O . SER A 1 197 ? 5.613 6.095 1.692 1.00 50.38 197 SER A O 1
ATOM 1593 N N . THR A 1 198 ? 6.779 6.078 -0.229 1.00 53.84 198 THR A N 1
ATOM 1594 C CA . THR A 1 198 ? 7.991 5.481 0.343 1.00 53.84 198 THR A CA 1
ATOM 1595 C C . THR A 1 198 ? 8.589 6.377 1.422 1.00 53.84 198 THR A C 1
ATOM 1597 O O . THR A 1 198 ? 8.983 5.886 2.474 1.00 53.84 198 THR A O 1
ATOM 1600 N N . LYS A 1 199 ? 8.549 7.701 1.230 1.00 57.00 199 LYS A N 1
ATOM 1601 C CA . LYS A 1 199 ? 9.021 8.691 2.211 1.00 57.00 199 LYS A CA 1
ATOM 1602 C C . LYS A 1 199 ? 8.202 8.731 3.500 1.00 57.00 199 LYS A C 1
ATOM 1604 O O . LYS A 1 199 ? 8.748 9.120 4.530 1.00 57.00 199 LYS A O 1
ATOM 1609 N N . GLN A 1 200 ? 6.913 8.394 3.448 1.00 54.09 200 GLN A N 1
ATOM 1610 C CA . GLN A 1 200 ? 6.042 8.407 4.625 1.00 54.09 200 GLN A CA 1
ATOM 1611 C C . GLN A 1 200 ? 6.251 7.142 5.473 1.00 54.09 200 GLN A C 1
ATOM 1613 O O . GLN A 1 200 ? 6.418 7.249 6.681 1.00 54.09 200 GLN A O 1
ATOM 1618 N N . GLU A 1 201 ? 6.361 5.979 4.827 1.00 56.00 201 GLU A N 1
ATOM 1619 C CA . GLU A 1 201 ? 6.623 4.678 5.472 1.00 56.00 201 GLU A CA 1
ATOM 1620 C C . GLU A 1 201 ? 8.081 4.498 5.933 1.00 56.00 201 GLU A C 1
ATOM 1622 O O . GLU A 1 201 ? 8.363 3.745 6.854 1.00 56.00 201 GLU A O 1
ATOM 1627 N N . GLN A 1 202 ? 9.043 5.199 5.325 1.00 52.75 202 GLN A N 1
ATOM 1628 C CA . GLN A 1 202 ? 10.440 5.211 5.794 1.00 52.75 202 GLN A CA 1
ATOM 1629 C C . GLN A 1 202 ? 10.666 6.109 7.019 1.00 52.75 202 GLN A C 1
ATOM 1631 O O . GLN A 1 202 ? 11.763 6.109 7.569 1.00 52.75 202 GLN A O 1
ATOM 1636 N N . ARG A 1 203 ? 9.670 6.915 7.408 1.00 44.47 203 ARG A N 1
ATOM 1637 C CA . ARG A 1 203 ? 9.726 7.812 8.574 1.00 44.47 203 ARG A CA 1
ATOM 1638 C C . ARG A 1 203 ? 8.913 7.311 9.771 1.00 44.47 203 ARG A C 1
ATOM 1640 O O . ARG A 1 203 ? 9.070 7.888 10.845 1.00 44.47 203 ARG A O 1
ATOM 1647 N N . ALA A 1 204 ? 8.039 6.326 9.561 1.00 44.81 204 ALA A N 1
ATOM 1648 C CA . ALA A 1 204 ? 7.261 5.651 10.598 1.00 44.81 204 ALA A CA 1
ATOM 1649 C C . ALA A 1 204 ? 8.053 4.461 11.159 1.00 44.81 204 ALA A C 1
ATOM 1651 O O . ALA A 1 204 ? 7.990 4.258 12.390 1.00 44.81 204 ALA A O 1
#

pLDDT: mean 84.58, std 11.44, range [44.47, 97.25]

Radius of gyration: 21.35 Å; chains: 1; bounding box: 46×25×63 Å

Foldseek 3Di:
DVVLLVVLLVLLVVLLVCVVVVVLVVSLVSLLVQLVVLLVQLPPAALVSVVSSVSSNCSSCVSVVVCVVVDDDPVSVVSVVVSVVVSVVSDDDSVVNLVSLLVVVVVVLVCLLVVVDALVNVVVVVQPPLPDPDPLSVCRNVVPCVNVLSVVQNVVSVVQSVLLVVQVVDDLVPHDQRDQDDPRPSSVRSPPVCSVPSVVSSND

Sequence (204 aa):
MAQFRRLARAESLMIRDALAAGREDEALLRLQALLSFSEQIRTEGTLIHYMVGVAVSELGLEPLREWLPQLQSPKTLDALVALARDAEQRHTPVRAALTQEYYLGLATHRDIASGNIKLQDLHRWGFNDLNALSPEALLLQSGIGAFFVVKPSLREYQHYYDQLFAEFEKPPWERKPVPTNPKRFLNQLLLPVFDFSTKQEQRA